Protein AF-A0A7H8JUY0-F1 (afdb_monomer_lite)

Sequence (231 aa):
MNRRQIAALLNYAATLDSRVRRSLVDEHQAARTIDEWAAALSHVPATLADGSWDATTAVRRYYEQHRGDRTARYFAIEPHHLLAVWAEHRHALMNRHTDPVPAADPDDVAAYRAELADTRAAVATGQTSPALYRAALNNARAQRVAELVAGVAEARVYVPADAAQQLAAAGLGAQRERFPELAVACPVPTCRAAARHRCKTPSGRELREHTHDARQQFYARITDDNGGAAA

Structure (mmCIF, N/CA/C/O backbone):
data_AF-A0A7H8JUY0-F1
#
_entry.id   AF-A0A7H8JUY0-F1
#
loop_
_atom_site.group_PDB
_atom_site.id
_atom_site.type_symbol
_atom_site.label_atom_id
_atom_site.label_alt_id
_atom_site.label_comp_id
_atom_site.label_asym_id
_atom_site.label_entity_id
_atom_site.label_seq_id
_atom_site.pdbx_PDB_ins_code
_atom_site.Cartn_x
_atom_site.Cartn_y
_atom_site.Cartn_z
_atom_site.occupancy
_atom_site.B_iso_or_equiv
_atom_site.auth_seq_id
_atom_site.auth_comp_id
_atom_site.auth_asym_id
_atom_site.auth_atom_id
_atom_site.pdbx_PDB_model_num
ATOM 1 N N . MET A 1 1 ? 4.819 -4.110 -13.587 1.00 94.19 1 MET A N 1
ATOM 2 C CA . MET A 1 1 ? 4.577 -3.681 -14.987 1.00 94.19 1 MET A CA 1
ATOM 3 C C . MET A 1 1 ? 4.686 -4.886 -15.903 1.00 94.19 1 MET A C 1
ATOM 5 O O . MET A 1 1 ? 5.531 -5.735 -15.664 1.00 94.19 1 MET A O 1
ATOM 9 N N . ASN A 1 2 ? 3.851 -4.982 -16.939 1.00 95.50 2 ASN A N 1
ATOM 10 C CA . ASN A 1 2 ? 3.937 -6.064 -17.927 1.00 95.50 2 ASN A CA 1
ATOM 11 C C . ASN A 1 2 ? 4.888 -5.717 -19.092 1.00 95.50 2 ASN A C 1
ATOM 13 O O . ASN A 1 2 ? 5.260 -4.558 -19.277 1.00 95.50 2 ASN A O 1
ATOM 17 N N . ARG A 1 3 ? 5.243 -6.714 -19.918 1.00 97.62 3 ARG A N 1
ATOM 18 C CA . ARG A 1 3 ? 6.150 -6.544 -21.073 1.00 97.62 3 ARG A CA 1
ATOM 19 C C . ARG A 1 3 ? 5.757 -5.392 -22.001 1.00 97.62 3 ARG A C 1
ATOM 21 O O . ARG A 1 3 ? 6.619 -4.636 -22.433 1.00 97.62 3 ARG A O 1
ATOM 28 N N . ARG A 1 4 ? 4.462 -5.232 -22.297 1.00 97.81 4 ARG A N 1
ATOM 29 C CA . ARG A 1 4 ? 3.963 -4.167 -23.184 1.00 97.81 4 ARG A CA 1
ATOM 30 C C . ARG A 1 4 ? 4.182 -2.779 -22.579 1.00 97.81 4 ARG A C 1
ATOM 32 O O . ARG A 1 4 ? 4.602 -1.868 -23.284 1.00 97.81 4 ARG A O 1
ATOM 39 N N . GLN A 1 5 ? 3.916 -2.624 -21.283 1.00 97.94 5 GLN A N 1
ATOM 40 C CA . GLN A 1 5 ? 4.165 -1.377 -20.553 1.00 97.94 5 GLN A CA 1
ATOM 41 C C . GLN A 1 5 ? 5.662 -1.051 -20.509 1.00 97.94 5 GLN A C 1
ATOM 43 O O . GLN A 1 5 ? 6.039 0.096 -20.728 1.00 97.94 5 GLN A O 1
ATOM 48 N N . ILE A 1 6 ? 6.513 -2.057 -20.300 1.00 98.44 6 ILE A N 1
ATOM 49 C CA . ILE A 1 6 ? 7.972 -1.899 -20.317 1.00 98.44 6 ILE A CA 1
ATOM 50 C C . ILE A 1 6 ? 8.482 -1.492 -21.698 1.00 98.44 6 ILE A C 1
ATOM 52 O O . ILE A 1 6 ? 9.266 -0.554 -21.795 1.00 98.44 6 ILE A O 1
ATOM 56 N N . ALA A 1 7 ? 8.006 -2.130 -22.767 1.00 98.00 7 ALA A N 1
ATOM 57 C CA . ALA A 1 7 ? 8.366 -1.751 -24.131 1.00 98.00 7 ALA A CA 1
ATOM 58 C C . ALA A 1 7 ? 7.997 -0.285 -24.425 1.00 98.00 7 ALA A C 1
ATOM 60 O O . ALA A 1 7 ? 8.809 0.461 -24.969 1.00 98.00 7 ALA A O 1
ATOM 61 N N . ALA A 1 8 ? 6.806 0.156 -24.002 1.00 98.31 8 ALA A N 1
ATOM 62 C CA . ALA A 1 8 ? 6.387 1.551 -24.138 1.00 98.31 8 ALA A CA 1
ATOM 63 C C . ALA A 1 8 ? 7.271 2.513 -23.321 1.00 98.31 8 ALA A C 1
ATOM 65 O O . ALA A 1 8 ? 7.660 3.567 -23.826 1.00 98.31 8 ALA A O 1
ATOM 66 N N . LEU A 1 9 ? 7.628 2.141 -22.088 1.00 98.44 9 LEU A N 1
ATOM 67 C CA . LEU A 1 9 ? 8.496 2.931 -21.212 1.00 98.44 9 LEU A CA 1
ATOM 68 C C . LEU A 1 9 ? 9.919 3.066 -21.774 1.00 98.44 9 LEU A C 1
ATOM 70 O O . LEU A 1 9 ? 10.478 4.161 -21.781 1.00 98.44 9 LEU A O 1
ATOM 74 N N . LEU A 1 10 ? 10.486 1.970 -22.285 1.00 98.12 10 LEU A N 1
ATOM 75 C CA . LEU A 1 10 ? 11.800 1.942 -22.930 1.00 98.12 10 LEU A CA 1
ATOM 76 C C . LEU A 1 10 ? 11.810 2.751 -24.229 1.00 98.12 10 LEU A C 1
ATOM 78 O O . LEU A 1 10 ? 12.750 3.506 -24.470 1.00 98.12 10 LEU A O 1
ATOM 82 N N . ASN A 1 11 ? 10.745 2.662 -25.029 1.00 97.69 11 ASN A N 1
ATOM 83 C CA . ASN A 1 11 ? 10.587 3.501 -26.212 1.00 97.69 11 ASN A CA 1
ATOM 84 C C . ASN A 1 11 ? 10.538 4.992 -25.839 1.00 97.69 11 ASN A C 1
ATOM 86 O O . ASN A 1 11 ? 11.215 5.800 -26.469 1.00 97.69 11 ASN A O 1
ATOM 90 N N . TYR A 1 12 ? 9.811 5.358 -24.776 1.00 98.12 12 TYR A N 1
ATOM 91 C CA . TYR A 1 12 ? 9.810 6.727 -24.255 1.00 98.12 12 TYR A CA 1
ATOM 92 C C . TYR A 1 12 ? 11.213 7.164 -23.807 1.00 98.12 12 TYR A C 1
ATOM 94 O O . TYR A 1 12 ? 11.706 8.201 -24.249 1.00 98.12 12 TYR A O 1
ATOM 102 N N . ALA A 1 13 ? 11.910 6.354 -23.008 1.00 97.44 13 ALA A N 1
ATOM 103 C CA . ALA A 1 13 ? 13.276 6.645 -22.574 1.00 97.44 13 ALA A CA 1
ATOM 104 C C . ALA A 1 13 ? 14.254 6.807 -23.757 1.00 97.44 13 ALA A C 1
ATOM 106 O O . ALA A 1 13 ? 15.096 7.702 -23.738 1.00 97.44 13 ALA A O 1
ATOM 107 N N . ALA A 1 14 ? 14.098 6.030 -24.833 1.00 97.00 14 ALA A N 1
ATOM 108 C CA . ALA A 1 14 ? 14.897 6.143 -26.057 1.00 97.00 14 ALA A CA 1
ATOM 109 C C . ALA A 1 14 ? 14.674 7.456 -26.839 1.00 97.00 14 ALA A C 1
ATOM 111 O O . ALA A 1 14 ? 15.513 7.831 -27.674 1.00 97.00 14 ALA A O 1
ATOM 112 N N . THR A 1 15 ? 13.569 8.169 -26.587 1.00 97.06 15 THR A N 1
ATOM 113 C CA . THR A 1 15 ? 13.360 9.534 -27.103 1.00 97.06 15 THR A CA 1
ATOM 114 C C . THR A 1 15 ? 14.178 10.572 -26.333 1.00 97.06 15 THR A C 1
ATOM 116 O O . THR A 1 15 ? 14.614 11.552 -26.931 1.00 97.06 15 THR A O 1
ATOM 119 N N . LEU A 1 16 ? 14.440 10.321 -25.045 1.00 95.06 16 LEU A N 1
ATOM 120 C CA . LEU A 1 16 ? 15.191 11.203 -24.148 1.00 95.06 16 LEU A CA 1
ATOM 121 C C . LEU A 1 16 ? 16.703 10.922 -24.167 1.00 95.06 16 LEU A C 1
ATOM 123 O O . LEU A 1 16 ? 17.500 11.846 -24.030 1.00 95.06 16 LEU A O 1
ATOM 127 N N . ASP A 1 17 ? 17.110 9.663 -24.361 1.00 94.88 17 ASP A N 1
ATOM 128 C CA . ASP A 1 17 ? 18.510 9.239 -24.294 1.00 94.88 17 ASP A CA 1
ATOM 129 C C . ASP A 1 17 ? 18.883 8.262 -25.417 1.00 94.88 17 ASP A C 1
ATOM 131 O O . ASP A 1 17 ? 18.397 7.131 -25.517 1.00 94.88 17 ASP A O 1
ATOM 135 N N . SER A 1 18 ? 19.829 8.688 -26.254 1.00 94.75 18 SER A N 1
ATOM 136 C CA . SER A 1 18 ? 20.339 7.881 -27.366 1.00 94.75 18 SER A CA 1
ATOM 137 C C . SER A 1 18 ? 21.018 6.575 -26.930 1.00 94.75 18 SER A C 1
ATOM 139 O O . SER A 1 18 ? 21.096 5.651 -27.738 1.00 94.75 18 SER A O 1
ATOM 141 N N . ARG A 1 19 ? 21.504 6.461 -25.684 1.00 95.38 19 ARG A N 1
ATOM 142 C CA . ARG A 1 19 ? 22.096 5.219 -25.151 1.00 95.38 19 ARG A CA 1
ATOM 143 C C . ARG A 1 19 ? 21.056 4.108 -25.040 1.00 95.38 19 ARG A C 1
ATOM 145 O O . ARG A 1 19 ? 21.334 3.002 -25.490 1.00 95.38 19 ARG A O 1
ATOM 152 N N . VAL A 1 20 ? 19.859 4.428 -24.541 1.00 96.19 20 VAL A N 1
ATOM 153 C CA . VAL A 1 20 ? 18.726 3.485 -24.478 1.00 96.19 20 VAL A CA 1
ATOM 154 C C . VAL A 1 20 ? 18.299 3.086 -25.888 1.00 96.19 20 VAL A C 1
ATOM 156 O O . VAL A 1 20 ? 18.062 1.918 -26.171 1.00 96.19 20 VAL A O 1
ATOM 159 N N . ARG A 1 21 ? 18.269 4.042 -26.823 1.00 95.56 21 ARG A N 1
ATOM 160 C CA . ARG A 1 21 ? 17.972 3.735 -28.228 1.00 95.56 21 ARG A CA 1
ATOM 161 C C . ARG A 1 21 ? 18.975 2.747 -28.822 1.00 95.56 21 ARG A C 1
ATOM 163 O O . ARG A 1 21 ? 18.568 1.793 -29.472 1.00 95.56 21 ARG A O 1
ATOM 170 N N . ARG A 1 22 ? 20.276 2.959 -28.588 1.00 94.94 22 ARG A N 1
ATOM 171 C CA . ARG A 1 22 ? 21.344 2.081 -29.095 1.00 94.94 22 ARG A CA 1
ATOM 172 C C . ARG A 1 22 ? 21.270 0.667 -28.522 1.00 94.94 22 ARG A C 1
ATOM 174 O O . ARG A 1 22 ? 21.553 -0.273 -29.255 1.00 94.94 22 ARG A O 1
ATOM 181 N N . SER A 1 23 ? 20.866 0.501 -27.262 1.00 91.62 23 SER A N 1
ATOM 182 C CA . SER A 1 23 ? 20.736 -0.828 -26.647 1.00 91.62 23 SER A CA 1
ATOM 183 C C . SER A 1 23 ? 19.545 -1.643 -27.168 1.00 91.62 23 SER A C 1
ATOM 185 O O . SER A 1 23 ? 19.462 -2.828 -26.872 1.00 91.62 23 SER A O 1
ATOM 187 N N . LEU A 1 24 ? 18.632 -1.027 -27.929 1.00 93.94 24 LEU A N 1
ATOM 188 C CA . LEU A 1 24 ? 17.398 -1.647 -28.432 1.00 93.94 24 LEU A CA 1
ATOM 189 C C . LEU A 1 24 ? 17.378 -1.813 -29.963 1.00 93.94 24 LEU A C 1
ATOM 191 O O . LEU A 1 24 ? 16.326 -2.093 -30.527 1.00 93.94 24 LEU A O 1
ATOM 195 N N . VAL A 1 25 ? 18.509 -1.603 -30.649 1.00 93.50 25 VAL A N 1
ATOM 196 C CA . VAL A 1 25 ? 18.590 -1.694 -32.123 1.00 93.50 25 VAL A CA 1
ATOM 197 C C . VAL A 1 25 ? 18.446 -3.134 -32.620 1.00 93.50 25 VAL A C 1
ATOM 199 O O . VAL A 1 25 ? 17.853 -3.359 -33.670 1.00 93.50 25 VAL A O 1
ATOM 202 N N . ASP A 1 26 ? 18.990 -4.098 -31.878 1.00 95.69 26 ASP A N 1
ATOM 203 C CA . ASP A 1 26 ? 18.869 -5.523 -32.185 1.00 95.69 26 ASP A CA 1
ATOM 204 C C . ASP A 1 26 ? 17.590 -6.101 -31.563 1.00 95.69 26 ASP A C 1
ATOM 206 O O . ASP A 1 26 ? 17.336 -5.918 -30.371 1.00 95.69 26 ASP A O 1
ATOM 210 N N . GLU A 1 27 ? 16.789 -6.808 -32.361 1.00 94.81 27 GLU A N 1
ATOM 211 C CA . GLU A 1 27 ? 15.471 -7.305 -31.947 1.00 94.81 27 GLU A CA 1
ATOM 212 C C . GLU A 1 27 ? 15.567 -8.338 -30.814 1.00 94.81 27 GLU A C 1
ATOM 214 O O . GLU A 1 27 ? 14.801 -8.279 -29.848 1.00 94.81 27 GLU A O 1
ATOM 219 N N . HIS A 1 28 ? 16.546 -9.247 -30.876 1.00 95.81 28 HIS A N 1
ATOM 220 C CA . HIS A 1 28 ? 16.756 -10.246 -29.828 1.00 95.81 28 HIS A CA 1
ATOM 221 C C . HIS A 1 28 ? 17.219 -9.597 -28.522 1.00 95.81 28 HIS A C 1
ATOM 223 O O . HIS A 1 28 ? 16.721 -9.941 -27.446 1.00 95.81 28 HIS A O 1
ATOM 229 N N . GLN A 1 29 ? 18.137 -8.634 -28.599 1.00 94.81 29 GLN A N 1
ATOM 230 C CA . GLN A 1 29 ? 18.582 -7.863 -27.447 1.00 94.81 29 GLN A CA 1
ATOM 231 C C . GLN A 1 29 ? 17.434 -7.052 -26.8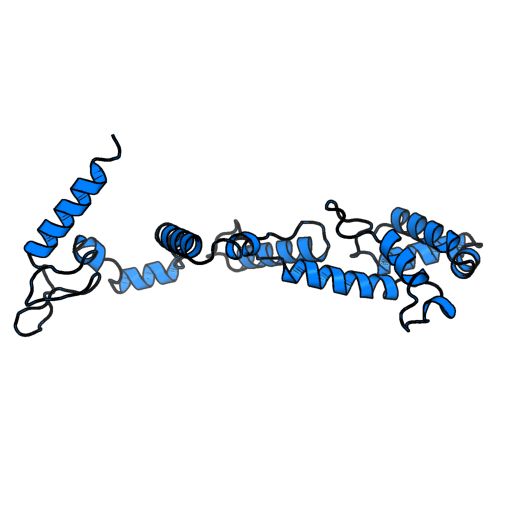41 1.00 94.81 29 GLN A C 1
ATOM 233 O O . GLN A 1 29 ? 17.252 -7.086 -25.626 1.00 94.81 29 GLN A O 1
ATOM 238 N N . ALA A 1 30 ? 16.625 -6.383 -27.666 1.00 96.50 30 ALA A N 1
ATOM 239 C CA . ALA A 1 30 ? 15.472 -5.620 -27.206 1.00 96.50 30 ALA A CA 1
ATOM 240 C C . ALA A 1 30 ? 14.454 -6.514 -26.486 1.00 96.50 30 ALA A C 1
ATOM 242 O O . ALA A 1 30 ? 13.990 -6.165 -25.399 1.00 96.50 30 ALA A O 1
ATOM 243 N N . ALA A 1 31 ? 14.151 -7.692 -27.042 1.00 97.38 31 ALA A N 1
ATOM 244 C CA . ALA A 1 31 ? 13.254 -8.658 -26.416 1.00 97.38 31 ALA A CA 1
ATOM 245 C C . ALA A 1 31 ? 13.767 -9.112 -25.038 1.00 97.38 31 ALA A C 1
ATOM 247 O O . ALA A 1 31 ? 12.993 -9.099 -24.079 1.00 97.38 31 ALA A O 1
ATOM 248 N N . ARG A 1 32 ? 15.066 -9.434 -24.921 1.00 97.12 32 ARG A N 1
ATOM 249 C CA . ARG A 1 32 ? 15.695 -9.798 -23.638 1.00 97.12 32 ARG A CA 1
ATOM 250 C C . ARG A 1 32 ? 15.652 -8.658 -22.628 1.00 97.12 32 ARG A C 1
ATOM 252 O O . ARG A 1 32 ? 15.233 -8.868 -21.497 1.00 97.12 32 ARG A O 1
ATOM 259 N N . THR A 1 33 ? 16.012 -7.444 -23.040 1.00 97.06 33 THR A N 1
ATOM 260 C CA . THR A 1 33 ? 15.967 -6.270 -22.160 1.00 97.06 33 THR A CA 1
ATOM 261 C C . THR A 1 33 ? 14.546 -5.993 -21.667 1.00 97.06 33 THR A C 1
ATOM 263 O O . THR A 1 33 ? 14.360 -5.689 -20.492 1.00 97.06 33 THR A O 1
ATOM 266 N N . ILE A 1 34 ? 13.524 -6.151 -22.517 1.00 98.00 34 ILE A N 1
ATOM 267 C CA . ILE A 1 34 ? 12.118 -6.029 -22.100 1.00 98.00 34 ILE A CA 1
ATOM 268 C C . ILE A 1 34 ? 11.759 -7.082 -21.045 1.00 98.00 34 ILE A C 1
ATOM 270 O O . ILE A 1 34 ? 11.066 -6.752 -20.083 1.00 98.00 34 ILE A O 1
ATOM 274 N N . ASP A 1 35 ? 12.214 -8.324 -21.205 1.00 98.06 35 ASP A N 1
ATOM 275 C CA . ASP A 1 35 ? 11.957 -9.398 -20.241 1.00 98.06 35 ASP A CA 1
ATOM 276 C C . ASP A 1 35 ? 12.637 -9.164 -18.895 1.00 98.06 35 ASP A C 1
ATOM 278 O O . ASP A 1 35 ? 11.990 -9.257 -17.851 1.00 98.06 35 ASP A O 1
ATOM 282 N N . GLU A 1 36 ? 13.911 -8.785 -18.913 1.00 97.69 36 GLU A N 1
ATOM 283 C CA . GLU A 1 36 ? 14.677 -8.457 -17.710 1.00 97.69 36 GLU A CA 1
ATOM 284 C C . GLU A 1 36 ? 14.038 -7.291 -16.946 1.00 97.69 36 GLU A C 1
ATOM 286 O O . GLU A 1 36 ? 13.844 -7.360 -15.731 1.00 97.69 36 GLU A O 1
ATOM 291 N N . TRP A 1 37 ? 13.632 -6.238 -17.660 1.00 98.25 37 TRP A N 1
ATOM 292 C CA . TRP A 1 37 ? 12.942 -5.097 -17.064 1.00 98.25 37 TRP A CA 1
ATOM 293 C C . TRP A 1 37 ? 11.553 -5.465 -16.534 1.00 98.25 37 TRP A C 1
ATOM 295 O O . TRP A 1 37 ? 11.170 -4.997 -15.462 1.00 98.25 37 TRP A O 1
ATOM 305 N N . ALA A 1 38 ? 10.792 -6.300 -17.247 1.00 98.06 38 ALA A N 1
ATOM 306 C CA . ALA A 1 38 ? 9.478 -6.757 -16.796 1.00 98.06 38 ALA A CA 1
ATOM 307 C C . ALA A 1 38 ? 9.575 -7.625 -15.536 1.00 98.06 38 ALA A C 1
ATOM 309 O O . ALA A 1 38 ? 8.750 -7.476 -14.634 1.00 98.06 38 ALA A O 1
ATOM 310 N N . ALA A 1 39 ? 10.600 -8.473 -15.441 1.00 97.62 39 ALA A N 1
ATOM 311 C CA . ALA A 1 39 ? 10.880 -9.245 -14.239 1.00 97.62 39 ALA A CA 1
ATOM 312 C C . ALA A 1 39 ? 11.277 -8.329 -13.068 1.00 97.62 39 ALA A C 1
ATOM 314 O O . ALA A 1 39 ? 10.660 -8.390 -11.999 1.00 97.62 39 ALA A O 1
ATOM 315 N N . ALA A 1 40 ? 12.241 -7.426 -13.286 1.00 97.88 40 ALA A N 1
ATOM 316 C CA . ALA A 1 40 ? 12.747 -6.513 -12.260 1.00 97.88 40 ALA A CA 1
ATOM 317 C C . ALA A 1 40 ? 11.674 -5.544 -11.732 1.00 97.88 40 ALA A C 1
ATOM 319 O O . ALA A 1 40 ? 11.657 -5.216 -10.548 1.00 97.88 40 ALA A O 1
ATOM 320 N N . LEU A 1 41 ? 10.760 -5.094 -12.597 1.00 97.06 41 LEU A N 1
ATOM 321 C CA . LEU A 1 41 ? 9.712 -4.120 -12.277 1.00 97.06 41 LEU A CA 1
ATOM 322 C C . LEU A 1 41 ? 8.322 -4.762 -12.169 1.00 97.06 41 LEU A C 1
ATOM 324 O O . LEU A 1 41 ? 7.302 -4.079 -12.315 1.00 97.06 41 LEU A O 1
ATOM 328 N N . SER A 1 42 ? 8.255 -6.069 -11.913 1.00 94.88 42 SER A N 1
ATOM 329 C CA . SER A 1 42 ? 7.006 -6.836 -11.820 1.00 94.88 42 SER A CA 1
ATOM 330 C C . SER A 1 42 ? 6.015 -6.226 -10.817 1.00 94.88 42 SER A C 1
ATOM 332 O O . SER A 1 42 ? 4.843 -6.053 -11.153 1.00 94.88 42 SER A O 1
ATOM 334 N N . HIS A 1 43 ? 6.504 -5.767 -9.660 1.00 92.19 43 HIS A N 1
ATOM 335 C CA . HIS A 1 43 ? 5.709 -5.145 -8.587 1.00 92.19 43 HIS A CA 1
ATOM 336 C C . HIS A 1 43 ? 5.569 -3.617 -8.672 1.00 92.19 43 HIS A C 1
ATOM 338 O O . HIS A 1 43 ? 4.944 -3.013 -7.802 1.00 92.19 43 HIS A O 1
ATOM 344 N N . VAL A 1 44 ? 6.157 -2.980 -9.686 1.00 95.88 44 VAL A N 1
ATOM 345 C CA . VAL A 1 44 ? 6.013 -1.535 -9.905 1.00 95.88 44 VAL A CA 1
ATOM 346 C C . VAL A 1 44 ? 4.856 -1.310 -10.879 1.00 95.88 44 VAL A C 1
ATOM 348 O O . VAL A 1 44 ? 4.882 -1.882 -11.973 1.00 95.88 44 VAL A O 1
ATOM 351 N N . PRO A 1 45 ? 3.832 -0.517 -10.542 1.00 95.12 45 PRO A N 1
ATOM 352 C CA . PRO A 1 45 ? 2.768 -0.175 -11.479 1.00 95.12 45 PRO A CA 1
ATOM 353 C C . PRO A 1 45 ? 3.273 0.806 -12.548 1.00 95.12 45 PRO A C 1
ATOM 355 O O . PRO A 1 45 ? 4.165 1.615 -12.295 1.00 95.12 45 PRO A O 1
ATOM 358 N N . ALA A 1 46 ? 2.703 0.748 -13.758 1.00 96.00 46 ALA A N 1
ATOM 359 C CA . ALA A 1 46 ? 3.002 1.743 -14.797 1.00 96.00 46 ALA A CA 1
ATOM 360 C C . ALA A 1 46 ? 2.456 3.118 -14.397 1.00 96.00 46 ALA A C 1
ATOM 362 O O . ALA A 1 46 ? 3.162 4.120 -14.463 1.00 96.00 46 ALA A O 1
ATOM 363 N N . THR A 1 47 ? 1.208 3.132 -13.940 1.00 95.62 47 THR A N 1
ATOM 364 C CA . THR A 1 47 ? 0.489 4.285 -13.406 1.00 95.62 47 THR A CA 1
ATOM 365 C C . THR A 1 47 ? -0.422 3.811 -12.279 1.00 95.62 47 THR A C 1
ATOM 367 O O . THR A 1 47 ? -0.820 2.643 -12.250 1.00 95.62 47 THR A O 1
ATOM 370 N N . LEU A 1 48 ? -0.750 4.707 -11.352 1.00 92.88 48 LEU A N 1
ATOM 371 C CA . LEU A 1 48 ? -1.822 4.488 -10.378 1.00 92.88 48 LEU A CA 1
ATOM 372 C C . LEU A 1 48 ? -3.109 5.168 -10.838 1.00 92.88 48 LEU A C 1
ATOM 374 O O . LEU A 1 48 ? -3.065 6.202 -11.503 1.00 92.88 48 LEU A O 1
ATOM 378 N N . ALA A 1 49 ? -4.255 4.592 -10.470 1.00 87.94 49 ALA A N 1
ATOM 379 C CA . ALA A 1 49 ? -5.571 5.096 -10.868 1.00 87.94 49 ALA A CA 1
ATOM 380 C C . ALA A 1 49 ? -5.850 6.522 -10.358 1.00 87.94 49 ALA A C 1
ATOM 382 O O . ALA A 1 49 ? -6.553 7.284 -11.013 1.00 87.94 49 ALA A O 1
ATOM 383 N N . ASP A 1 50 ? -5.267 6.896 -9.217 1.00 85.56 50 ASP A N 1
ATOM 384 C CA . ASP A 1 50 ? -5.387 8.229 -8.618 1.00 85.56 50 ASP A CA 1
ATOM 385 C C . ASP A 1 50 ? -4.395 9.259 -9.193 1.00 85.56 50 ASP A C 1
ATOM 387 O O . ASP A 1 50 ? -4.363 10.407 -8.750 1.00 85.56 50 ASP A O 1
ATOM 391 N N . GLY A 1 51 ? -3.560 8.860 -10.160 1.00 89.81 51 GLY A N 1
ATOM 392 C CA . GLY A 1 51 ? -2.554 9.718 -10.786 1.00 89.81 51 GLY A CA 1
ATOM 393 C C . GLY A 1 51 ? -1.376 10.092 -9.881 1.00 89.81 51 GLY A C 1
ATOM 394 O O . GLY A 1 51 ? -0.523 10.878 -10.289 1.00 89.81 51 GLY A O 1
ATOM 395 N N . SER A 1 52 ? -1.282 9.537 -8.667 1.00 91.00 52 SER A N 1
ATOM 396 C CA . SER A 1 52 ? -0.206 9.862 -7.721 1.00 91.00 52 SER A CA 1
ATOM 397 C C . SER A 1 52 ? 1.164 9.311 -8.145 1.00 91.00 52 SER A C 1
ATOM 399 O O . SER A 1 52 ? 2.201 9.785 -7.668 1.00 91.00 52 SER A O 1
ATOM 401 N N . TRP A 1 53 ? 1.173 8.351 -9.073 1.00 95.31 53 TRP A N 1
ATOM 402 C CA . TRP A 1 53 ? 2.360 7.723 -9.643 1.00 95.31 53 TRP A CA 1
ATOM 403 C C . TRP A 1 53 ? 2.220 7.497 -11.149 1.00 95.31 53 TRP A C 1
ATOM 405 O O . TRP A 1 53 ? 1.179 7.050 -11.637 1.00 95.31 53 TRP A O 1
ATOM 415 N N . ASP A 1 54 ? 3.321 7.736 -11.858 1.00 97.06 54 ASP A N 1
ATOM 416 C CA . ASP A 1 54 ? 3.491 7.473 -13.282 1.00 97.06 54 ASP A CA 1
ATOM 417 C C . ASP A 1 54 ? 4.979 7.219 -13.577 1.00 97.06 54 ASP A C 1
ATOM 419 O O . ASP A 1 54 ? 5.837 8.082 -13.357 1.00 97.06 54 ASP A O 1
ATOM 423 N N . ALA A 1 55 ? 5.282 6.024 -14.087 1.00 97.56 55 ALA A N 1
ATOM 424 C CA . ALA A 1 55 ? 6.636 5.600 -14.414 1.00 97.56 55 ALA A CA 1
ATOM 425 C C . ALA A 1 55 ? 7.274 6.473 -15.508 1.00 97.56 55 ALA A C 1
ATOM 427 O O . ALA A 1 55 ? 8.476 6.722 -15.455 1.00 97.56 55 ALA A O 1
ATOM 428 N N . THR A 1 56 ? 6.502 6.995 -16.468 1.00 97.62 56 THR A N 1
ATOM 429 C CA . THR A 1 56 ? 7.041 7.880 -17.518 1.00 97.62 56 THR A CA 1
ATOM 430 C C . THR A 1 56 ? 7.472 9.225 -16.939 1.00 97.62 56 THR A C 1
ATOM 432 O O . THR A 1 56 ? 8.549 9.728 -17.260 1.00 97.62 56 THR A O 1
ATOM 435 N N . THR A 1 57 ? 6.700 9.766 -15.995 1.00 96.56 57 THR A N 1
ATOM 436 C CA . THR A 1 57 ? 7.086 10.952 -15.225 1.00 96.56 57 THR A CA 1
ATOM 437 C C . THR A 1 57 ? 8.334 10.693 -14.374 1.00 96.56 57 THR A C 1
ATOM 439 O O . THR A 1 57 ? 9.187 11.577 -14.277 1.00 96.56 57 THR A O 1
ATOM 442 N N . ALA A 1 58 ? 8.499 9.495 -13.803 1.00 95.94 58 ALA A N 1
ATOM 443 C CA . ALA A 1 58 ? 9.722 9.120 -13.088 1.00 95.94 58 ALA A CA 1
ATOM 444 C C . ALA A 1 58 ? 10.949 9.044 -14.022 1.00 95.94 58 ALA A C 1
ATOM 446 O O . ALA A 1 58 ? 11.993 9.607 -13.694 1.00 95.94 58 ALA A O 1
ATOM 447 N N . VAL A 1 59 ? 10.809 8.442 -15.213 1.00 96.56 59 VAL A N 1
ATOM 448 C CA . VAL A 1 59 ? 11.855 8.434 -16.259 1.00 96.56 59 VAL A CA 1
ATOM 449 C C . VAL A 1 59 ? 12.239 9.857 -16.656 1.00 96.56 59 VAL A C 1
ATOM 451 O O . VAL A 1 59 ? 13.420 10.193 -16.710 1.00 96.56 59 VAL A O 1
ATOM 454 N N . ARG A 1 60 ? 11.250 10.717 -16.917 1.00 95.25 60 ARG A N 1
ATOM 455 C CA . ARG A 1 60 ? 11.494 12.113 -17.288 1.00 95.25 60 ARG A CA 1
ATOM 456 C C . ARG A 1 60 ? 12.280 12.840 -16.195 1.00 95.25 60 ARG A C 1
ATOM 458 O O . ARG A 1 60 ? 13.299 13.455 -16.485 1.00 95.25 60 ARG A O 1
ATOM 465 N N . ARG A 1 61 ? 11.860 12.695 -14.933 1.00 92.44 61 ARG A N 1
ATOM 466 C CA . ARG A 1 61 ? 12.542 13.296 -13.777 1.00 92.44 61 ARG A CA 1
ATOM 467 C C . ARG A 1 61 ? 13.982 12.817 -13.621 1.00 92.44 61 ARG A C 1
ATOM 469 O O . ARG A 1 61 ? 14.826 13.643 -13.298 1.00 92.44 61 ARG A O 1
ATOM 476 N N . TYR A 1 62 ? 14.269 11.538 -13.871 1.00 93.19 62 TYR A N 1
ATOM 477 C CA . TYR A 1 62 ? 15.641 11.016 -13.850 1.00 93.19 62 TYR A CA 1
ATOM 478 C C . TYR A 1 62 ? 16.560 11.805 -14.798 1.00 93.19 62 TYR A C 1
ATOM 480 O O . TYR A 1 62 ? 17.660 12.188 -14.415 1.00 93.19 62 TYR A O 1
ATOM 488 N N . TYR A 1 63 ? 16.085 12.120 -16.006 1.00 92.00 63 TYR A N 1
ATOM 489 C CA . TYR A 1 63 ? 16.853 12.895 -16.986 1.00 92.00 63 TYR A CA 1
ATOM 490 C C . TYR A 1 63 ? 16.818 14.416 -16.748 1.00 92.00 63 TYR A C 1
ATOM 492 O O . TYR A 1 63 ? 17.770 15.114 -17.093 1.00 92.00 63 TYR A O 1
ATOM 500 N N . GLU A 1 64 ? 15.748 14.945 -16.148 1.00 88.38 64 GLU A N 1
ATOM 501 C CA . GLU A 1 64 ? 15.603 16.369 -15.808 1.00 88.38 64 GLU A CA 1
ATOM 502 C C . GLU A 1 64 ? 16.328 16.776 -14.517 1.00 88.38 64 GLU A C 1
ATOM 504 O O . GLU A 1 64 ? 16.527 17.968 -14.278 1.00 88.38 64 GLU A O 1
ATOM 509 N N . GLN A 1 65 ? 16.710 15.843 -13.643 1.00 74.19 65 GLN A N 1
ATOM 510 C CA . GLN A 1 65 ? 17.331 16.178 -12.361 1.00 74.19 65 GLN A CA 1
ATOM 511 C C . GLN A 1 65 ? 18.663 16.928 -12.555 1.00 74.19 65 GLN A C 1
ATOM 513 O O . GLN A 1 65 ? 19.642 16.396 -13.062 1.00 74.19 65 GLN A O 1
ATOM 518 N N . HIS A 1 66 ? 18.684 18.198 -12.129 1.00 54.81 66 HIS A N 1
ATOM 519 C CA . HIS A 1 66 ? 19.848 19.102 -12.174 1.00 54.81 66 HIS A CA 1
ATOM 520 C C . HIS A 1 66 ? 20.344 19.511 -10.767 1.00 54.81 66 HIS A C 1
ATOM 522 O O . HIS A 1 66 ? 21.211 20.375 -10.629 1.00 54.81 66 HIS A O 1
ATOM 528 N N . ARG A 1 67 ? 19.810 18.911 -9.691 1.00 52.19 67 ARG A N 1
ATOM 529 C CA . ARG A 1 67 ? 20.128 19.272 -8.294 1.00 52.19 67 ARG A CA 1
ATOM 530 C C . ARG A 1 67 ? 21.270 18.432 -7.713 1.00 52.19 67 ARG A C 1
ATOM 532 O O . ARG A 1 67 ? 21.079 17.693 -6.757 1.00 52.19 67 ARG A O 1
ATOM 539 N N . GLY A 1 68 ? 22.460 18.547 -8.296 1.00 59.94 68 GLY A N 1
ATOM 540 C CA . GLY A 1 68 ? 23.686 17.919 -7.777 1.00 59.94 68 GLY A CA 1
ATOM 541 C C . GLY A 1 68 ? 23.861 16.439 -8.133 1.00 59.94 68 GLY A C 1
ATOM 542 O O . GLY A 1 68 ? 25.000 16.011 -8.309 1.00 59.94 68 GLY A O 1
ATOM 543 N N . ASP A 1 69 ? 22.771 15.697 -8.343 1.00 72.12 69 ASP A N 1
ATOM 544 C CA . ASP A 1 69 ? 22.818 14.379 -8.974 1.00 72.12 69 ASP A CA 1
ATOM 545 C C . ASP A 1 69 ? 23.106 14.531 -10.477 1.00 72.12 69 ASP A C 1
ATOM 547 O O . ASP A 1 69 ? 22.398 15.230 -11.201 1.00 72.12 69 ASP A O 1
ATOM 551 N N . ARG A 1 70 ? 24.204 13.923 -10.933 1.00 78.81 70 ARG A N 1
ATOM 552 C CA . ARG A 1 70 ? 24.650 13.919 -12.335 1.00 78.81 70 ARG A CA 1
ATOM 553 C C . ARG A 1 70 ? 24.626 12.513 -12.928 1.00 78.81 70 ARG A C 1
ATOM 555 O O . ARG A 1 70 ? 25.247 12.293 -13.965 1.00 78.81 70 ARG A O 1
ATOM 562 N N . THR A 1 71 ? 23.946 11.562 -12.293 1.00 84.50 71 THR A N 1
ATOM 563 C CA . THR A 1 71 ? 23.925 10.154 -12.709 1.00 84.50 71 THR A CA 1
ATOM 564 C C . THR A 1 71 ? 23.470 10.018 -14.158 1.00 84.50 71 THR A C 1
ATOM 566 O O . THR A 1 71 ? 24.195 9.439 -14.966 1.00 84.50 71 THR A O 1
ATOM 569 N N . ALA A 1 72 ? 22.373 10.682 -14.537 1.00 87.75 72 ALA A N 1
ATOM 570 C CA . ALA A 1 72 ? 21.852 10.664 -15.904 1.00 87.75 72 ALA A CA 1
ATOM 571 C C . ALA A 1 72 ? 22.832 11.219 -16.960 1.00 87.75 72 ALA A C 1
ATOM 573 O O . ALA A 1 72 ? 22.728 10.892 -18.142 1.00 87.75 72 ALA A O 1
ATOM 574 N N . ARG A 1 73 ? 23.834 12.022 -16.565 1.00 86.88 73 ARG A N 1
ATOM 575 C CA . ARG A 1 73 ? 24.888 12.487 -17.483 1.00 86.88 73 ARG A CA 1
ATOM 576 C C . ARG A 1 73 ? 25.783 11.336 -17.934 1.00 86.88 73 ARG A C 1
ATOM 578 O O . ARG A 1 73 ? 26.193 11.301 -19.090 1.00 86.88 73 ARG A O 1
ATOM 585 N N . TYR A 1 74 ? 26.082 10.397 -17.043 1.00 88.38 74 TYR A N 1
ATOM 586 C CA . TYR A 1 74 ? 27.051 9.325 -17.290 1.00 88.38 74 TYR A CA 1
ATOM 587 C C . TYR A 1 74 ? 26.384 7.985 -17.593 1.00 88.38 74 TYR A C 1
ATOM 589 O O . TYR A 1 74 ? 26.887 7.234 -18.428 1.00 88.38 74 TYR A O 1
ATOM 597 N N . PHE A 1 75 ? 25.199 7.745 -17.036 1.00 90.69 75 PHE A N 1
ATOM 598 C CA . PHE A 1 75 ? 24.476 6.484 -17.154 1.00 90.69 75 PHE A CA 1
ATOM 599 C C . PHE A 1 75 ? 23.110 6.672 -17.814 1.00 90.69 75 PHE A C 1
ATOM 601 O O . PHE A 1 75 ? 22.493 7.734 -17.717 1.00 90.69 75 PHE A O 1
ATOM 608 N N . ALA A 1 76 ? 22.676 5.643 -18.541 1.00 94.31 76 ALA A N 1
ATOM 609 C CA . ALA A 1 76 ? 21.297 5.538 -18.995 1.00 94.31 76 ALA A CA 1
ATOM 610 C C . ALA A 1 76 ? 20.417 5.073 -17.829 1.00 94.31 76 ALA A C 1
ATOM 612 O O . ALA A 1 76 ? 20.913 4.482 -16.868 1.00 94.31 76 ALA A O 1
ATOM 613 N N . ILE A 1 77 ? 19.111 5.319 -17.917 1.00 95.44 77 ILE A N 1
ATOM 614 C CA . ILE A 1 77 ? 18.191 4.802 -16.912 1.00 95.44 77 ILE A CA 1
ATOM 615 C C . ILE A 1 77 ? 18.185 3.264 -16.914 1.00 95.44 77 ILE A C 1
ATOM 617 O O . ILE A 1 77 ? 18.287 2.616 -17.953 1.00 95.44 77 ILE A O 1
ATOM 621 N N . GLU A 1 78 ? 18.021 2.692 -15.728 1.00 96.19 78 GLU A N 1
ATOM 622 C CA . GLU A 1 78 ? 18.029 1.252 -15.452 1.00 96.19 78 GLU A CA 1
ATOM 623 C C . GLU A 1 78 ? 16.903 0.906 -14.467 1.00 96.19 78 GLU A C 1
ATOM 625 O O . GLU A 1 78 ? 16.432 1.807 -13.760 1.00 96.19 78 GLU A O 1
ATOM 630 N N . PRO A 1 79 ? 16.490 -0.373 -14.342 1.00 97.62 79 PRO A N 1
ATOM 631 C CA . PRO A 1 79 ? 15.390 -0.766 -13.461 1.00 97.62 79 PRO A CA 1
ATOM 632 C C . PRO A 1 79 ? 15.566 -0.312 -12.008 1.00 97.62 79 PRO A C 1
ATOM 634 O O . PRO A 1 79 ? 14.606 0.131 -11.379 1.00 97.62 79 PRO A O 1
ATOM 637 N N . HIS A 1 80 ? 16.791 -0.365 -11.477 1.00 96.19 80 HIS A N 1
ATOM 638 C CA . HIS A 1 80 ? 17.070 -0.007 -10.086 1.00 96.19 80 HIS A CA 1
ATOM 639 C C . HIS A 1 80 ? 16.763 1.469 -9.772 1.00 96.19 80 HIS A C 1
ATOM 641 O O . HIS A 1 80 ? 16.320 1.780 -8.667 1.00 96.19 80 HIS A O 1
ATOM 647 N N . HIS A 1 81 ? 16.906 2.366 -10.754 1.00 95.44 81 HIS A N 1
ATOM 648 C CA . HIS A 1 81 ? 16.537 3.774 -10.609 1.00 95.44 81 HIS A CA 1
ATOM 649 C C . HIS A 1 81 ? 15.023 3.933 -10.394 1.00 95.44 81 HIS A C 1
ATOM 651 O O . HIS A 1 81 ? 14.591 4.683 -9.520 1.00 95.44 81 HIS A O 1
ATOM 657 N N . LEU A 1 82 ? 14.200 3.188 -11.142 1.00 96.44 82 LEU A N 1
ATOM 658 C CA . LEU A 1 82 ? 12.744 3.204 -10.965 1.00 96.44 82 LEU A CA 1
ATOM 659 C C . LEU A 1 82 ? 12.318 2.519 -9.665 1.00 96.44 82 LEU A C 1
ATOM 661 O O . LEU A 1 82 ? 11.400 3.001 -9.004 1.00 96.44 82 LEU A O 1
ATOM 665 N N . LEU A 1 83 ? 12.997 1.436 -9.272 1.00 96.62 83 LEU A N 1
ATOM 666 C CA . LEU A 1 83 ? 12.754 0.765 -7.992 1.00 96.62 83 LEU A CA 1
ATOM 667 C C . LEU A 1 83 ? 13.004 1.697 -6.802 1.00 96.62 83 LEU A C 1
ATOM 669 O O . LEU A 1 83 ? 12.208 1.690 -5.867 1.00 96.62 83 LEU A O 1
ATOM 673 N N . ALA A 1 84 ? 14.057 2.518 -6.845 1.00 94.69 84 ALA A N 1
ATOM 674 C CA . ALA A 1 84 ? 14.358 3.481 -5.788 1.00 94.69 84 ALA A CA 1
ATOM 675 C C . ALA A 1 84 ? 13.238 4.523 -5.631 1.00 94.69 84 ALA A C 1
ATOM 677 O O . ALA A 1 84 ? 12.683 4.685 -4.544 1.00 94.69 84 ALA A O 1
ATOM 678 N N . VAL A 1 85 ? 12.827 5.159 -6.733 1.00 94.69 85 VAL A N 1
ATOM 679 C CA . VAL A 1 85 ? 11.763 6.179 -6.708 1.00 94.69 85 VAL A CA 1
ATOM 680 C C . VAL A 1 85 ? 10.405 5.560 -6.346 1.00 94.69 85 VAL A C 1
ATOM 682 O O . VAL A 1 85 ? 9.614 6.161 -5.616 1.00 94.69 85 VAL A O 1
ATOM 685 N N . TRP A 1 86 ? 10.131 4.329 -6.795 1.00 96.38 86 TRP A N 1
ATOM 686 C CA . TRP A 1 86 ? 8.938 3.594 -6.375 1.00 96.38 86 TRP A CA 1
ATOM 687 C C . TRP A 1 86 ? 8.968 3.262 -4.884 1.00 96.38 86 TRP A C 1
ATOM 689 O O . TRP A 1 86 ? 7.945 3.387 -4.218 1.00 96.38 86 TRP A O 1
ATOM 699 N N . ALA A 1 87 ? 10.117 2.873 -4.329 1.00 95.88 87 ALA A N 1
ATOM 700 C CA . ALA A 1 87 ? 10.238 2.569 -2.907 1.00 95.88 87 ALA A CA 1
ATOM 701 C C . ALA A 1 87 ? 9.917 3.792 -2.034 1.00 95.88 87 ALA A C 1
ATOM 703 O O . ALA A 1 87 ? 9.194 3.651 -1.044 1.00 95.88 87 ALA A O 1
ATOM 704 N N . GLU A 1 88 ? 10.379 4.982 -2.426 1.00 94.75 88 GLU A N 1
ATOM 705 C CA . GLU A 1 88 ? 10.026 6.248 -1.772 1.00 94.75 88 GLU A CA 1
ATOM 706 C C . GLU A 1 88 ? 8.523 6.539 -1.864 1.00 94.75 88 GLU A C 1
ATOM 708 O O . GLU A 1 88 ? 7.877 6.844 -0.856 1.00 94.75 88 GLU A O 1
ATOM 713 N N . HIS A 1 89 ? 7.939 6.393 -3.058 1.00 94.88 89 HIS A N 1
ATOM 714 C CA . HIS A 1 89 ? 6.507 6.601 -3.265 1.00 94.88 89 HIS A CA 1
ATOM 715 C C . HIS A 1 89 ? 5.659 5.611 -2.449 1.00 94.88 89 HIS A C 1
ATOM 717 O O . HIS A 1 89 ? 4.731 6.012 -1.745 1.00 94.88 89 HIS A O 1
ATOM 723 N N . ARG A 1 90 ? 6.017 4.324 -2.475 1.00 95.06 90 ARG A N 1
ATOM 724 C CA . ARG A 1 90 ? 5.401 3.257 -1.679 1.00 95.06 90 ARG A CA 1
ATOM 725 C C . ARG A 1 90 ? 5.478 3.559 -0.189 1.00 95.06 90 ARG A C 1
ATOM 727 O O . ARG A 1 90 ? 4.488 3.394 0.515 1.00 95.06 90 ARG A O 1
ATOM 734 N N . HIS A 1 91 ? 6.624 4.025 0.303 1.00 94.25 91 HIS A N 1
ATOM 735 C CA . HIS A 1 91 ? 6.760 4.431 1.700 1.00 94.25 91 HIS A CA 1
ATOM 736 C C . HIS A 1 91 ? 5.797 5.580 2.042 1.00 94.25 91 HIS A C 1
ATOM 738 O O . HIS A 1 91 ? 5.123 5.541 3.070 1.00 94.25 91 HIS A O 1
ATOM 744 N N . ALA A 1 92 ? 5.642 6.563 1.149 1.00 91.56 92 ALA A N 1
ATOM 745 C CA . ALA A 1 92 ? 4.666 7.636 1.324 1.00 91.56 92 ALA A CA 1
ATOM 746 C C . ALA A 1 92 ? 3.206 7.136 1.300 1.00 91.56 92 ALA A C 1
ATOM 748 O O . ALA A 1 92 ? 2.393 7.632 2.081 1.00 91.56 92 ALA A O 1
ATOM 749 N N . LEU A 1 93 ? 2.866 6.158 0.451 1.00 90.75 93 LEU A N 1
ATOM 750 C CA . LEU A 1 93 ? 1.550 5.501 0.454 1.00 90.75 93 LEU A CA 1
ATOM 751 C C . LEU A 1 93 ? 1.288 4.799 1.790 1.00 90.75 93 LEU A C 1
ATOM 753 O O . LEU A 1 93 ? 0.273 5.067 2.434 1.00 90.75 93 LEU A O 1
ATOM 757 N N . MET A 1 94 ? 2.230 3.967 2.236 1.00 93.00 94 MET A N 1
ATOM 758 C CA . MET A 1 94 ? 2.108 3.203 3.479 1.00 93.00 94 MET A CA 1
ATOM 759 C C . MET A 1 94 ? 2.034 4.099 4.717 1.00 93.00 94 MET A C 1
ATOM 761 O O . MET A 1 94 ? 1.261 3.814 5.623 1.00 93.00 94 MET A O 1
ATOM 765 N N . ASN A 1 95 ? 2.751 5.226 4.740 1.00 90.56 95 ASN A N 1
ATOM 766 C CA . ASN A 1 95 ? 2.671 6.184 5.847 1.00 90.56 95 ASN A CA 1
ATOM 767 C C . ASN A 1 95 ? 1.296 6.855 5.974 1.00 90.56 95 ASN A C 1
ATOM 769 O O . ASN A 1 95 ? 0.888 7.237 7.074 1.00 90.56 95 ASN A O 1
ATOM 773 N N . ARG A 1 96 ? 0.581 7.021 4.855 1.00 86.75 96 ARG A N 1
ATOM 774 C CA . ARG A 1 96 ? -0.788 7.558 4.843 1.00 86.75 96 ARG A CA 1
ATOM 775 C C . ARG A 1 96 ? -1.832 6.495 5.178 1.00 86.75 96 ARG A C 1
ATOM 777 O O . ARG A 1 96 ? -2.889 6.843 5.700 1.00 86.75 96 ARG A O 1
ATOM 784 N N . HIS A 1 97 ? -1.541 5.232 4.881 1.00 90.25 97 HIS A N 1
ATOM 785 C CA . HIS A 1 97 ? -2.457 4.124 5.093 1.00 90.25 97 HIS A CA 1
ATOM 786 C C . HIS A 1 97 ? -2.715 3.869 6.583 1.00 90.25 97 HIS A C 1
ATOM 788 O O . HIS A 1 97 ? -1.815 3.905 7.421 1.00 90.25 97 HIS A O 1
ATOM 794 N N . THR A 1 98 ? -3.974 3.617 6.915 1.00 88.94 98 THR A N 1
ATOM 795 C CA . THR A 1 98 ? -4.401 3.025 8.182 1.00 88.94 98 THR A CA 1
ATOM 796 C C . THR A 1 98 ? -5.123 1.732 7.853 1.00 88.94 98 THR A C 1
ATOM 798 O O . THR A 1 98 ? -6.001 1.756 6.992 1.00 88.94 98 THR A O 1
ATOM 801 N N . ASP A 1 99 ? -4.763 0.636 8.517 1.00 88.06 99 ASP A N 1
ATOM 802 C CA . ASP A 1 99 ? -5.431 -0.638 8.270 1.00 88.06 99 ASP A CA 1
ATOM 803 C C . ASP A 1 99 ? -6.923 -0.518 8.624 1.00 88.06 99 ASP A C 1
ATOM 805 O O . ASP A 1 99 ? -7.251 -0.030 9.714 1.00 88.06 99 ASP A O 1
ATOM 809 N N . PRO A 1 100 ? -7.833 -0.913 7.719 1.00 84.00 100 PRO A N 1
ATOM 810 C CA . PRO A 1 100 ? -9.242 -1.030 8.055 1.00 84.00 100 PRO A CA 1
ATOM 811 C C . PRO A 1 100 ? -9.453 -2.182 9.045 1.00 84.00 100 PRO A C 1
ATOM 813 O O . PRO A 1 100 ? -8.595 -3.052 9.196 1.00 84.00 100 PRO A O 1
ATOM 816 N N . VAL A 1 101 ? -10.612 -2.194 9.704 1.00 85.19 101 VAL A N 1
ATOM 817 C CA . VAL A 1 101 ? -11.058 -3.379 10.447 1.00 85.19 101 VAL A CA 1
ATOM 818 C C . VAL A 1 101 ? -11.351 -4.483 9.420 1.00 85.19 101 VAL A C 1
ATOM 820 O O . VAL A 1 101 ? -12.178 -4.239 8.538 1.00 85.19 101 VAL A O 1
ATOM 823 N N . PRO A 1 102 ? -10.678 -5.645 9.492 1.00 90.56 102 PRO A N 1
ATOM 824 C CA . PRO A 1 102 ? -10.966 -6.799 8.645 1.00 90.56 102 PRO A CA 1
ATOM 825 C C . PRO A 1 102 ? -12.418 -7.267 8.761 1.00 90.56 102 PRO A C 1
ATOM 827 O O . PRO A 1 102 ? -13.041 -7.128 9.815 1.00 90.56 102 PRO A O 1
ATOM 830 N N . ALA A 1 103 ? -12.940 -7.850 7.685 1.00 90.19 103 ALA A N 1
ATOM 831 C CA . ALA A 1 103 ? -14.224 -8.543 7.691 1.00 90.19 103 ALA A CA 1
ATOM 832 C C . ALA A 1 103 ? -14.128 -9.940 8.328 1.00 90.19 103 ALA A C 1
ATOM 834 O O . ALA A 1 103 ? -15.141 -10.469 8.788 1.00 90.19 103 ALA A O 1
ATOM 835 N N . ALA A 1 104 ? -12.930 -10.536 8.340 1.00 92.81 104 ALA A N 1
ATOM 836 C CA . ALA A 1 104 ? -12.652 -11.790 9.025 1.00 92.81 104 ALA A CA 1
ATOM 837 C C . ALA A 1 104 ? -12.992 -11.725 10.522 1.00 92.81 104 ALA A C 1
ATOM 839 O O . ALA A 1 104 ? -12.831 -10.690 11.175 1.00 92.81 104 ALA A O 1
ATOM 840 N N . ASP A 1 105 ? -13.420 -12.867 11.063 1.00 89.19 105 ASP A N 1
ATOM 841 C CA . ASP A 1 105 ? -13.682 -13.025 12.490 1.00 89.19 105 ASP A CA 1
ATOM 842 C C . ASP A 1 105 ? -12.407 -12.700 13.295 1.00 89.19 105 ASP A C 1
ATOM 844 O O . ASP A 1 105 ? -11.369 -13.326 13.061 1.00 89.19 105 ASP A O 1
ATOM 848 N N . PRO A 1 106 ? -12.439 -11.733 14.228 1.00 88.19 106 PRO A N 1
ATOM 849 C CA . PRO A 1 106 ? -11.296 -11.430 15.084 1.00 88.19 106 PRO A CA 1
ATOM 850 C C . PRO A 1 106 ? -10.851 -12.593 15.992 1.00 88.19 106 PRO A C 1
ATOM 852 O O . PRO A 1 106 ? -9.700 -12.573 16.436 1.00 88.19 106 PRO A O 1
ATOM 855 N N . ASP A 1 107 ? -11.695 -13.603 16.246 1.00 88.69 107 ASP A N 1
ATOM 856 C CA . ASP A 1 107 ? -11.293 -14.838 16.940 1.00 88.69 107 ASP A CA 1
ATOM 857 C C . ASP A 1 107 ? -10.572 -15.834 16.000 1.00 88.69 107 ASP A C 1
ATOM 859 O O . ASP A 1 107 ? -9.802 -16.680 16.467 1.00 88.69 107 ASP A O 1
ATOM 863 N N . ASP A 1 108 ? -10.711 -15.697 14.674 1.00 93.00 108 ASP A N 1
ATOM 864 C CA . ASP A 1 108 ? -9.872 -16.393 13.689 1.00 93.00 108 ASP A CA 1
ATOM 865 C C . ASP A 1 108 ? -8.624 -15.560 13.365 1.00 93.00 108 ASP A C 1
ATOM 867 O O . ASP A 1 108 ? -8.517 -14.844 12.364 1.00 93.00 108 ASP A O 1
ATOM 871 N N . VAL A 1 109 ? -7.619 -15.692 14.229 1.00 91.62 109 VAL A N 1
ATOM 872 C CA . VAL A 1 109 ? -6.350 -14.958 14.120 1.00 91.62 109 VAL A CA 1
ATOM 873 C C . VAL A 1 109 ? -5.654 -15.178 12.771 1.00 91.62 109 VAL A C 1
ATOM 875 O O . VAL A 1 109 ? -4.963 -14.276 12.287 1.00 91.62 109 VAL A O 1
ATOM 878 N N . ALA A 1 110 ? -5.787 -16.360 12.164 1.00 95.75 110 ALA A N 1
ATOM 879 C CA . ALA A 1 110 ? -5.124 -16.663 10.901 1.00 95.75 110 ALA A CA 1
ATOM 880 C C . ALA A 1 110 ? -5.785 -15.900 9.747 1.00 95.75 110 ALA A C 1
ATOM 882 O O . ALA A 1 110 ? -5.086 -15.195 9.012 1.00 95.75 110 ALA A O 1
ATOM 883 N N . ALA A 1 111 ? -7.114 -15.979 9.639 1.00 95.88 111 ALA A N 1
ATOM 884 C CA . ALA A 1 111 ? -7.876 -15.250 8.628 1.00 95.88 111 ALA A CA 1
ATOM 885 C C . ALA A 1 111 ? -7.731 -13.731 8.801 1.00 95.88 111 ALA A C 1
ATOM 887 O O . ALA A 1 111 ? -7.427 -13.020 7.841 1.00 95.88 111 ALA A O 1
ATOM 888 N N . TYR A 1 112 ? -7.828 -13.243 10.039 1.00 93.56 112 TYR A N 1
ATOM 889 C CA . TYR A 1 112 ? -7.713 -11.821 10.355 1.00 93.56 112 TYR A CA 1
ATOM 890 C C . TYR A 1 112 ? -6.350 -11.238 9.952 1.00 93.56 112 TYR A C 1
ATOM 892 O O . TYR A 1 112 ? -6.254 -10.155 9.370 1.00 93.56 112 TYR A O 1
ATOM 900 N N . ARG A 1 113 ? -5.256 -11.963 10.223 1.00 95.81 113 ARG A N 1
ATOM 901 C CA . ARG A 1 113 ? -3.904 -11.518 9.845 1.00 95.81 113 ARG A CA 1
ATOM 902 C C . ARG A 1 113 ? -3.652 -11.609 8.345 1.00 95.81 113 ARG A C 1
ATOM 904 O O . ARG A 1 113 ? -2.914 -10.766 7.833 1.00 95.81 113 ARG A O 1
ATOM 911 N N . ALA A 1 114 ? -4.224 -12.606 7.670 1.00 96.81 114 ALA A N 1
ATOM 912 C CA . ALA A 1 114 ? -4.129 -12.734 6.221 1.00 96.81 114 ALA A CA 1
ATOM 913 C C . ALA A 1 114 ? -4.779 -11.528 5.529 1.00 96.81 114 ALA A C 1
ATOM 915 O O . ALA A 1 114 ? -4.119 -10.859 4.741 1.00 96.81 114 ALA A O 1
ATOM 916 N N . GLU A 1 115 ? -5.997 -11.154 5.928 1.00 96.12 115 GLU A N 1
ATOM 917 C CA . GLU A 1 115 ? -6.709 -10.013 5.339 1.00 96.12 115 GLU A CA 1
ATOM 918 C C . GLU A 1 115 ? -5.959 -8.680 5.538 1.00 96.12 115 GLU A C 1
ATOM 920 O O . GLU A 1 115 ? -5.847 -7.867 4.613 1.00 96.12 115 GLU A O 1
ATOM 925 N N . LEU A 1 116 ? -5.363 -8.469 6.719 1.00 94.88 116 LEU A N 1
ATOM 926 C CA . LEU A 1 116 ? -4.500 -7.308 6.971 1.00 94.88 116 LEU A CA 1
ATOM 927 C C . LEU A 1 116 ? -3.255 -7.301 6.075 1.00 94.88 116 LEU A C 1
ATOM 929 O O . LEU A 1 116 ? -2.869 -6.254 5.548 1.00 94.88 116 LEU A O 1
ATOM 933 N N . ALA A 1 117 ? -2.594 -8.450 5.921 1.00 95.88 117 ALA A N 1
ATOM 934 C CA . ALA A 1 117 ? -1.407 -8.567 5.081 1.00 95.88 117 ALA A CA 1
ATOM 935 C C . ALA A 1 117 ? -1.740 -8.306 3.606 1.00 95.88 117 ALA A C 1
ATOM 937 O O . ALA A 1 117 ? -1.022 -7.546 2.952 1.00 95.88 117 ALA A O 1
ATOM 938 N N . ASP A 1 118 ? -2.851 -8.858 3.124 1.00 95.06 118 ASP A N 1
ATOM 939 C CA . ASP A 1 118 ? -3.327 -8.695 1.753 1.00 95.06 118 ASP A CA 1
ATOM 940 C C . ASP A 1 118 ? -3.689 -7.238 1.463 1.00 95.06 118 ASP A C 1
ATOM 942 O O . ASP A 1 118 ? -3.244 -6.674 0.461 1.00 95.06 118 ASP A O 1
ATOM 946 N N . THR A 1 119 ? -4.395 -6.577 2.386 1.00 93.81 119 THR A N 1
ATOM 947 C CA . THR A 1 119 ? -4.730 -5.150 2.263 1.00 93.81 119 THR A CA 1
ATOM 948 C C . THR A 1 119 ? -3.468 -4.293 2.169 1.00 93.81 119 THR A C 1
ATOM 950 O O . THR A 1 119 ? -3.330 -3.454 1.274 1.00 93.81 119 THR A O 1
ATOM 953 N N . ARG A 1 120 ? -2.490 -4.532 3.050 1.00 95.06 120 ARG A N 1
ATOM 954 C CA . ARG A 1 120 ? -1.211 -3.809 3.022 1.00 95.06 120 ARG A CA 1
ATOM 955 C C . ARG A 1 120 ? -0.431 -4.078 1.741 1.00 95.06 120 ARG A C 1
ATOM 957 O O . ARG A 1 120 ? 0.159 -3.148 1.196 1.00 95.06 120 ARG A O 1
ATOM 964 N N . ALA A 1 121 ? -0.419 -5.316 1.251 1.00 94.12 121 ALA A N 1
ATOM 965 C CA . ALA A 1 121 ? 0.247 -5.677 0.004 1.00 94.12 121 ALA A CA 1
ATOM 966 C C . ALA A 1 121 ? -0.412 -4.994 -1.205 1.00 94.12 121 ALA A C 1
ATOM 968 O O . ALA A 1 121 ? 0.294 -4.446 -2.058 1.00 94.12 121 ALA A O 1
ATOM 969 N N . ALA A 1 122 ? -1.745 -4.947 -1.245 1.00 92.44 122 ALA A N 1
ATOM 970 C CA . ALA A 1 122 ? -2.501 -4.257 -2.284 1.00 92.44 122 ALA A CA 1
ATOM 971 C C . ALA A 1 122 ? -2.197 -2.750 -2.298 1.00 92.44 122 ALA A C 1
ATOM 973 O O . ALA A 1 122 ? -1.964 -2.175 -3.361 1.00 92.44 122 ALA A O 1
ATOM 974 N N . VAL A 1 123 ? -2.097 -2.107 -1.130 1.00 93.12 123 VAL A N 1
ATOM 975 C CA . VAL A 1 123 ? -1.690 -0.694 -1.035 1.00 93.12 123 VAL A CA 1
ATOM 976 C C . VAL A 1 123 ? -0.224 -0.501 -1.430 1.00 93.12 123 VAL A C 1
ATOM 978 O O . VAL A 1 123 ? 0.101 0.392 -2.211 1.00 93.12 123 VAL A O 1
ATOM 981 N N . ALA A 1 124 ? 0.676 -1.358 -0.944 1.00 92.31 124 ALA A N 1
ATOM 982 C CA . ALA A 1 124 ? 2.110 -1.269 -1.211 1.00 92.31 124 ALA A CA 1
ATOM 983 C C . ALA A 1 124 ? 2.472 -1.479 -2.692 1.00 92.31 124 ALA A C 1
ATOM 985 O O . ALA A 1 124 ? 3.498 -0.979 -3.154 1.00 92.31 124 ALA A O 1
ATOM 986 N N . THR A 1 125 ? 1.649 -2.226 -3.427 1.00 90.19 125 THR A N 1
ATOM 987 C CA . THR A 1 125 ? 1.776 -2.442 -4.877 1.00 90.19 125 THR A CA 1
ATOM 988 C C . THR A 1 125 ? 0.891 -1.498 -5.693 1.00 90.19 125 THR A C 1
ATOM 990 O O . THR A 1 125 ? 0.950 -1.508 -6.922 1.00 90.19 125 THR A O 1
ATOM 993 N N . GLY A 1 126 ? 0.097 -0.656 -5.022 1.00 85.88 126 GLY A N 1
ATOM 994 C CA . GLY A 1 126 ? -0.780 0.322 -5.652 1.00 85.88 126 GLY A CA 1
ATOM 995 C C . GLY A 1 126 ? -2.003 -0.268 -6.360 1.00 85.88 126 GLY A C 1
ATOM 996 O O . GLY A 1 126 ? -2.626 0.398 -7.181 1.00 85.88 126 GLY A O 1
ATOM 997 N N . GLN A 1 127 ? -2.365 -1.512 -6.046 1.00 88.44 127 GLN A N 1
ATOM 998 C CA . GLN A 1 127 ? -3.629 -2.123 -6.465 1.00 88.44 127 GLN A CA 1
ATOM 999 C C . GLN A 1 127 ? -4.834 -1.490 -5.759 1.00 88.44 127 GLN A C 1
ATOM 1001 O O . GLN A 1 127 ? -5.956 -1.564 -6.251 1.00 88.44 127 GLN A O 1
ATOM 1006 N N . THR A 1 128 ? -4.623 -0.877 -4.594 1.00 88.44 128 THR A N 1
ATOM 1007 C CA . THR A 1 128 ? -5.668 -0.215 -3.808 1.00 88.44 128 THR A CA 1
ATOM 1008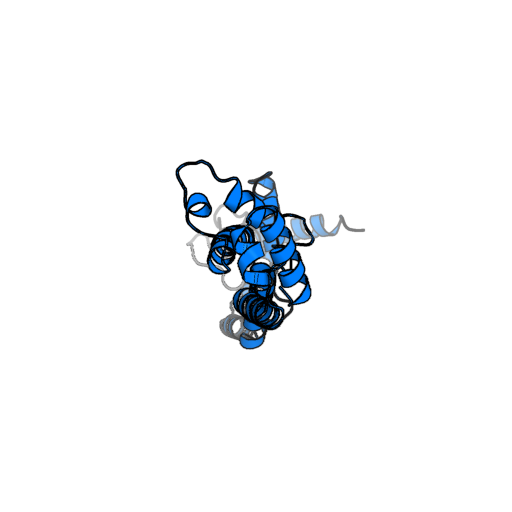 C C . THR A 1 128 ? -5.144 1.098 -3.240 1.00 88.44 128 THR A C 1
ATOM 1010 O O . THR A 1 128 ? -3.982 1.198 -2.844 1.00 88.44 128 THR A O 1
ATOM 1013 N N . SER A 1 129 ? -5.992 2.126 -3.206 1.00 86.69 129 SER A N 1
ATOM 1014 C CA . SER A 1 129 ? -5.641 3.405 -2.588 1.00 86.69 129 SER A CA 1
ATOM 1015 C C . SER A 1 129 ? -5.513 3.263 -1.065 1.00 86.69 129 SER A C 1
ATOM 1017 O O . SER A 1 129 ? -6.265 2.503 -0.454 1.00 86.69 129 SER A O 1
ATOM 1019 N N . PRO A 1 130 ? -4.609 4.014 -0.410 1.00 88.31 130 PRO A N 1
ATOM 1020 C CA . PRO A 1 130 ? -4.497 3.993 1.043 1.00 88.31 130 PRO A CA 1
ATOM 1021 C C . PRO A 1 130 ? -5.828 4.346 1.718 1.00 88.31 130 PRO A C 1
ATOM 1023 O O . PRO A 1 130 ? -6.389 5.408 1.459 1.00 88.31 130 PRO A O 1
ATOM 1026 N N . ALA A 1 131 ? -6.302 3.508 2.640 1.00 85.38 131 ALA A N 1
ATOM 1027 C CA . ALA A 1 131 ? -7.388 3.890 3.541 1.00 85.38 131 ALA A CA 1
ATOM 1028 C C . ALA A 1 131 ? -6.931 5.024 4.482 1.00 85.38 131 ALA A C 1
ATOM 1030 O O . ALA A 1 131 ? -5.916 4.902 5.173 1.00 85.38 131 ALA A O 1
ATOM 1031 N N . LEU A 1 132 ? -7.672 6.138 4.492 1.00 74.44 132 LEU A N 1
ATOM 1032 C CA . LEU A 1 132 ? -7.317 7.375 5.194 1.00 74.44 132 LEU A CA 1
ATOM 1033 C C . LEU A 1 132 ? -8.233 7.618 6.404 1.00 74.44 132 LEU A C 1
ATOM 1035 O O . LEU A 1 132 ? -9.068 8.517 6.382 1.00 74.44 132 LEU A O 1
ATOM 1039 N N . TYR A 1 133 ? -8.053 6.883 7.502 1.00 63.78 133 TYR A N 1
ATOM 1040 C CA . TYR A 1 133 ? -8.754 7.212 8.757 1.00 63.78 133 TYR A CA 1
ATOM 1041 C C . TYR A 1 133 ? -8.174 8.464 9.441 1.00 63.78 133 TYR A C 1
ATOM 1043 O O . TYR A 1 133 ? -8.891 9.226 10.089 1.00 63.78 133 TYR A O 1
ATOM 1051 N N . ARG A 1 134 ? -6.875 8.742 9.251 1.00 50.28 134 ARG A N 1
ATOM 1052 C CA . ARG A 1 134 ? -6.186 9.877 9.899 1.00 50.28 134 ARG A CA 1
ATOM 1053 C C . ARG A 1 134 ? -6.551 11.254 9.341 1.00 50.28 134 ARG A C 1
ATOM 1055 O O . ARG A 1 134 ? -6.485 12.227 10.087 1.00 50.28 134 ARG A O 1
ATOM 1062 N N . ALA A 1 135 ? -6.972 11.368 8.079 1.00 44.88 135 ALA A N 1
ATOM 1063 C CA . ALA A 1 135 ? -7.370 12.663 7.510 1.00 44.88 135 ALA A CA 1
ATOM 1064 C C . ALA A 1 135 ? -8.619 13.240 8.208 1.00 44.88 135 ALA A C 1
ATOM 1066 O O . ALA A 1 135 ? -8.733 14.454 8.374 1.00 44.88 135 ALA A O 1
ATOM 1067 N N . ALA A 1 136 ? -9.501 12.370 8.712 1.00 46.94 136 ALA A N 1
ATOM 1068 C CA . ALA A 1 136 ? -10.670 12.761 9.495 1.00 46.94 136 ALA A CA 1
ATOM 1069 C C . ALA A 1 136 ? -10.328 13.268 10.913 1.00 46.94 136 ALA A C 1
ATOM 1071 O O . ALA A 1 136 ? -11.151 13.958 11.517 1.00 46.94 136 ALA A O 1
ATOM 1072 N N . LEU A 1 137 ? -9.124 12.976 11.429 1.00 49.69 137 LEU A N 1
ATOM 1073 C CA . LEU A 1 137 ? -8.673 13.348 12.779 1.00 49.69 137 LEU A CA 1
ATOM 1074 C C . LEU A 1 137 ? -7.963 14.713 12.844 1.00 49.69 137 LEU A C 1
ATOM 1076 O O . LEU A 1 137 ? -7.859 15.294 13.925 1.00 49.69 137 LEU A O 1
ATOM 1080 N N . ASN A 1 138 ? -7.486 15.248 11.714 1.00 49.41 138 ASN A N 1
ATOM 1081 C CA . ASN A 1 138 ? -6.644 16.452 11.705 1.00 49.41 138 ASN A CA 1
ATOM 1082 C C . ASN A 1 138 ? -7.420 17.782 11.741 1.00 49.41 138 ASN A C 1
ATOM 1084 O O . ASN A 1 138 ? -6.874 18.765 12.233 1.00 49.41 138 ASN A O 1
ATOM 1088 N N . ASN A 1 139 ? -8.683 17.832 11.296 1.00 47.84 139 ASN A N 1
ATOM 1089 C CA . ASN A 1 139 ? -9.399 19.109 11.111 1.00 47.84 139 ASN A CA 1
ATOM 1090 C C . ASN A 1 139 ? -10.448 19.449 12.193 1.00 47.84 139 ASN A C 1
ATOM 1092 O O . ASN A 1 139 ? -11.037 20.522 12.139 1.00 47.84 139 ASN A O 1
ATOM 1096 N N . ALA A 1 140 ? -10.682 18.588 13.191 1.00 47.72 140 ALA A N 1
ATOM 1097 C CA . ALA A 1 140 ? -11.613 18.863 14.300 1.00 47.72 140 ALA A CA 1
ATOM 1098 C C . ALA A 1 140 ? -11.285 17.995 15.532 1.00 47.72 140 ALA A C 1
ATOM 1100 O O . ALA A 1 140 ? -12.036 17.103 15.924 1.00 47.72 140 ALA A O 1
ATOM 1101 N N . ARG A 1 141 ? -10.100 18.209 16.112 1.00 51.41 141 ARG A N 1
ATOM 1102 C CA . ARG A 1 141 ? -9.431 17.239 16.997 1.00 51.41 141 ARG A CA 1
ATOM 1103 C C . ARG A 1 141 ? -10.089 17.007 18.367 1.00 51.41 141 ARG A C 1
ATOM 1105 O O . ARG A 1 141 ? -9.783 16.006 18.995 1.00 51.41 141 ARG A O 1
ATOM 1112 N N . ALA A 1 142 ? -10.968 17.887 18.848 1.00 52.78 142 ALA A N 1
ATOM 1113 C CA . ALA A 1 142 ? -11.577 17.738 20.179 1.00 52.78 142 ALA A CA 1
ATOM 1114 C C . ALA A 1 142 ? -12.997 17.158 20.114 1.00 52.78 142 ALA A C 1
ATOM 1116 O O . ALA A 1 142 ? -13.286 16.142 20.738 1.00 52.78 142 ALA A O 1
ATOM 1117 N N . GLN A 1 143 ? -13.865 17.765 19.306 1.00 49.50 143 GLN A N 1
ATOM 1118 C CA . GLN A 1 143 ? -15.279 17.395 19.236 1.00 49.50 143 GLN A CA 1
ATOM 1119 C C . GLN A 1 143 ? -15.486 16.057 18.525 1.00 49.50 143 GLN A C 1
ATOM 1121 O O . GLN A 1 143 ? -16.262 15.229 18.983 1.00 49.50 143 GLN A O 1
ATOM 1126 N N . ARG A 1 144 ? -14.685 15.776 17.491 1.00 51.84 144 ARG A N 1
ATOM 1127 C CA . ARG A 1 144 ? -14.779 14.511 16.762 1.00 51.84 144 ARG A CA 1
ATOM 1128 C C . ARG A 1 144 ? -14.041 13.358 17.434 1.00 51.84 144 ARG A C 1
ATOM 1130 O O . ARG A 1 144 ? -14.424 12.220 17.230 1.00 51.84 144 ARG A O 1
ATOM 1137 N N . VAL A 1 145 ? -13.025 13.626 18.262 1.00 55.09 145 VAL A N 1
ATOM 1138 C CA . VAL A 1 145 ? -12.467 12.602 19.168 1.00 55.09 145 VAL A CA 1
ATOM 1139 C C . VAL A 1 145 ? -13.478 12.279 20.260 1.00 55.09 145 VAL A C 1
ATOM 1141 O O . VAL A 1 145 ? -13.619 11.114 20.591 1.00 55.09 145 VAL A O 1
ATOM 1144 N N . ALA A 1 146 ? -14.229 13.259 20.769 1.00 49.50 146 ALA A N 1
ATOM 1145 C CA . ALA A 1 146 ? -15.335 12.995 21.684 1.00 49.50 146 ALA A CA 1
ATOM 1146 C C . ALA A 1 146 ? -16.469 12.198 21.010 1.00 49.50 146 ALA A C 1
ATOM 1148 O O . ALA A 1 146 ? -16.962 11.260 21.619 1.00 49.50 146 ALA A O 1
ATOM 1149 N N . GLU A 1 147 ? -16.818 12.488 19.752 1.00 50.19 147 GLU A N 1
ATOM 1150 C CA . GLU A 1 147 ? -17.782 11.699 18.962 1.00 50.19 147 GLU A CA 1
ATOM 1151 C C . GLU A 1 147 ? -17.246 10.318 18.567 1.00 50.19 147 GLU A C 1
ATOM 1153 O O . GLU A 1 147 ? -18.007 9.365 18.566 1.00 50.19 147 GLU A O 1
ATOM 1158 N N . LEU A 1 148 ? -15.947 10.162 18.287 1.00 50.44 148 LEU A N 1
ATOM 1159 C CA . LEU A 1 148 ? -15.319 8.851 18.081 1.00 50.44 148 LEU A CA 1
ATOM 1160 C C . LEU A 1 148 ? -15.224 8.073 19.387 1.00 50.44 148 LEU A C 1
ATOM 1162 O O . LEU A 1 148 ? -15.391 6.871 19.364 1.00 50.44 148 LEU A O 1
ATOM 1166 N N . VAL A 1 149 ? -14.968 8.721 20.522 1.00 52.09 149 VAL A N 1
ATOM 1167 C CA . VAL A 1 149 ? -14.968 8.082 21.845 1.00 52.09 149 VAL A CA 1
ATOM 1168 C C . VAL A 1 149 ? -16.396 7.734 22.271 1.00 52.09 149 VAL A C 1
ATOM 1170 O O . VAL A 1 149 ? -16.598 6.693 22.882 1.00 52.09 149 VAL A O 1
ATOM 1173 N N . ALA A 1 150 ? -17.391 8.546 21.906 1.00 46.78 150 ALA A N 1
ATOM 1174 C CA . ALA A 1 150 ? -18.810 8.240 22.077 1.00 46.78 150 ALA A CA 1
ATOM 1175 C C . ALA A 1 150 ? -19.261 7.122 21.121 1.00 46.78 150 ALA A C 1
ATOM 1177 O O . ALA A 1 150 ? -19.933 6.189 21.538 1.00 46.78 150 ALA A O 1
ATOM 1178 N N . GLY A 1 151 ? -18.781 7.128 19.880 1.00 46.41 151 GLY A N 1
ATOM 1179 C CA . GLY A 1 151 ? -18.941 6.046 18.913 1.00 46.41 151 GLY A CA 1
ATOM 1180 C C . GLY A 1 151 ? -18.134 4.798 19.273 1.00 46.41 151 GLY A C 1
ATOM 1181 O O . GLY A 1 151 ? -18.498 3.718 18.852 1.00 46.41 151 GLY A O 1
ATOM 1182 N N . VAL A 1 152 ? -17.084 4.906 20.092 1.00 45.97 152 VAL A N 1
ATOM 1183 C CA . VAL A 1 152 ? -16.372 3.795 20.758 1.00 45.97 152 VAL A CA 1
ATOM 1184 C C . VAL A 1 152 ? -17.089 3.375 22.044 1.00 45.97 152 VAL A C 1
ATOM 1186 O O . VAL A 1 152 ? -16.898 2.264 22.525 1.00 45.97 152 VAL A O 1
ATOM 1189 N N . ALA A 1 153 ? -17.950 4.224 22.605 1.00 40.34 153 ALA A N 1
ATOM 1190 C CA . ALA A 1 153 ? -18.900 3.808 23.627 1.00 40.34 153 ALA A CA 1
ATOM 1191 C C . ALA A 1 153 ? -20.068 3.009 23.009 1.00 40.34 153 ALA A C 1
ATOM 1193 O O . ALA A 1 153 ? -20.604 2.135 23.688 1.00 40.34 153 ALA A O 1
ATOM 1194 N N . GLU A 1 154 ? -20.408 3.253 21.735 1.00 39.66 154 GLU A N 1
ATOM 1195 C CA . GLU A 1 154 ? -21.347 2.444 20.936 1.00 39.66 154 GLU A CA 1
ATOM 1196 C C . GLU A 1 154 ? -20.690 1.242 20.234 1.00 39.66 154 GLU A C 1
ATOM 1198 O O . GLU A 1 154 ? -21.284 0.164 20.164 1.00 39.66 154 GLU A O 1
ATOM 1203 N N . ALA A 1 155 ? -19.451 1.377 19.753 1.00 47.50 155 ALA A N 1
ATOM 1204 C CA . ALA A 1 155 ? -18.668 0.269 19.234 1.00 47.50 155 ALA A CA 1
ATOM 1205 C C . ALA A 1 155 ? -18.298 -0.596 20.428 1.00 47.50 155 ALA A C 1
ATOM 1207 O O . ALA A 1 155 ? -17.427 -0.249 21.223 1.00 47.50 155 ALA A O 1
ATOM 1208 N N . ARG A 1 156 ? -18.994 -1.725 20.576 1.00 52.12 156 ARG A N 1
ATOM 1209 C CA . ARG A 1 156 ? -18.621 -2.758 21.538 1.00 52.12 156 ARG A CA 1
ATOM 1210 C C . ARG A 1 156 ? -17.118 -2.982 21.421 1.00 52.12 156 ARG A C 1
ATOM 1212 O O . ARG A 1 156 ? -16.648 -3.477 20.400 1.00 52.12 156 ARG A O 1
ATOM 1219 N N . VAL A 1 157 ? -16.377 -2.581 22.455 1.00 63.97 157 VAL A N 1
ATOM 1220 C CA . VAL A 1 157 ? -14.972 -2.953 22.610 1.00 63.97 157 VAL A CA 1
ATOM 1221 C C . VAL A 1 157 ? -14.927 -4.458 22.416 1.00 63.97 157 VAL A C 1
ATOM 1223 O O . VAL A 1 157 ? -15.612 -5.182 23.141 1.00 63.97 157 VAL A O 1
ATOM 1226 N N . TYR A 1 158 ? -14.205 -4.906 21.392 1.00 72.12 158 TYR A N 1
ATOM 1227 C CA . TYR A 1 158 ? -14.092 -6.325 21.122 1.00 72.12 158 TYR A CA 1
ATOM 1228 C C . TYR A 1 158 ? -13.475 -7.010 22.340 1.00 72.12 158 TYR A C 1
ATOM 1230 O O . TYR A 1 158 ? -12.398 -6.627 22.804 1.00 72.12 158 TYR A O 1
ATOM 1238 N N . VAL A 1 159 ? -14.185 -8.002 22.862 1.00 78.19 159 VAL A N 1
ATOM 1239 C CA . VAL A 1 159 ? -13.690 -8.906 23.891 1.00 78.19 159 VAL A CA 1
ATOM 1240 C C . VAL A 1 159 ? -13.664 -10.283 23.236 1.00 78.19 159 VAL A C 1
ATOM 1242 O O . VAL A 1 159 ? -14.742 -10.748 22.863 1.00 78.19 159 VAL A O 1
ATOM 1245 N N . PRO A 1 160 ? -12.481 -10.910 23.081 1.00 83.69 160 PRO A N 1
ATOM 1246 C CA . PRO A 1 160 ? -12.365 -12.272 22.565 1.00 83.69 160 PRO A CA 1
ATOM 1247 C C . PRO A 1 160 ? -13.334 -13.227 23.261 1.00 83.69 160 PRO A C 1
ATOM 1249 O O . PRO A 1 160 ? -13.593 -13.064 24.461 1.00 83.69 160 PRO A O 1
ATOM 1252 N N . ALA A 1 161 ? -13.881 -14.208 22.542 1.00 83.38 161 ALA A N 1
ATOM 1253 C CA . ALA A 1 161 ? -14.916 -15.076 23.104 1.00 83.38 161 ALA A CA 1
ATOM 1254 C C . ALA A 1 161 ? -14.450 -15.812 24.373 1.00 83.38 161 ALA A C 1
ATOM 1256 O O . ALA A 1 161 ? -15.206 -15.925 25.342 1.00 83.38 161 ALA A O 1
ATOM 1257 N N . ASP A 1 162 ? -13.194 -16.256 24.411 1.00 85.12 162 ASP A N 1
ATOM 1258 C CA . ASP A 1 162 ? -12.596 -16.917 25.572 1.00 85.12 162 ASP A CA 1
ATOM 1259 C C . ASP A 1 162 ? -12.461 -15.961 26.768 1.00 85.12 162 ASP A C 1
ATOM 1261 O O . ASP A 1 162 ? -12.802 -16.316 27.899 1.00 85.12 162 ASP A O 1
ATOM 1265 N N . ALA A 1 163 ? -12.041 -14.720 26.525 1.00 84.06 163 ALA A N 1
ATOM 1266 C CA . ALA A 1 163 ? -11.962 -13.682 27.542 1.00 84.06 163 ALA A CA 1
ATOM 1267 C C . ALA A 1 163 ? -13.356 -13.310 28.063 1.00 84.06 163 ALA A C 1
ATOM 1269 O O . ALA A 1 163 ? -13.543 -13.165 29.270 1.00 84.06 163 ALA A O 1
ATOM 1270 N N . ALA A 1 164 ? -14.357 -13.208 27.186 1.00 81.94 164 ALA A N 1
ATOM 1271 C CA . ALA A 1 164 ? -15.739 -12.947 27.575 1.00 81.94 164 ALA A CA 1
ATOM 1272 C C . ALA A 1 164 ? -16.287 -14.074 28.469 1.00 81.94 164 ALA A C 1
ATOM 1274 O O . ALA A 1 164 ? -16.904 -13.796 29.499 1.00 81.94 164 ALA A O 1
ATOM 1275 N N . GLN A 1 165 ? -15.992 -15.334 28.134 1.00 83.06 165 GLN A N 1
ATOM 1276 C CA . GLN A 1 165 ? -16.345 -16.495 28.955 1.00 83.06 165 GLN A CA 1
ATOM 1277 C C . GLN A 1 165 ? -15.644 -16.475 30.319 1.00 83.06 165 GLN A C 1
ATOM 1279 O O . GLN A 1 165 ? -16.289 -16.706 31.342 1.00 83.06 165 GLN A O 1
ATOM 1284 N N . GLN A 1 166 ? -14.348 -16.156 30.365 1.00 85.00 166 GLN A N 1
ATOM 1285 C CA . GLN A 1 166 ? -13.591 -16.055 31.617 1.00 85.00 166 GLN A CA 1
ATOM 1286 C C . GLN A 1 166 ? -14.101 -14.917 32.508 1.00 85.00 166 GLN A C 1
ATOM 1288 O O . GLN A 1 166 ? -14.257 -15.098 33.716 1.00 85.00 166 GLN A O 1
ATOM 1293 N N . LEU A 1 167 ? -14.407 -13.756 31.924 1.00 82.25 167 LEU A N 1
ATOM 1294 C CA . LEU A 1 167 ? -14.985 -12.619 32.639 1.00 82.25 167 LEU A CA 1
ATOM 1295 C C . LEU A 1 167 ? -16.369 -12.970 33.199 1.00 82.25 167 LEU A C 1
ATOM 1297 O O . LEU A 1 167 ? -16.636 -12.696 34.370 1.00 82.25 167 LEU A O 1
ATOM 1301 N N . ALA A 1 168 ? -17.212 -13.643 32.411 1.00 79.19 168 ALA A N 1
ATOM 1302 C CA . ALA A 1 168 ? -18.509 -14.135 32.867 1.00 79.19 168 ALA A CA 1
ATOM 1303 C C . ALA A 1 168 ? -18.366 -15.147 34.017 1.00 79.19 168 ALA A C 1
ATOM 1305 O O . ALA A 1 168 ? -19.030 -14.999 35.044 1.00 79.19 168 ALA A O 1
ATOM 1306 N N . ALA A 1 169 ? -17.451 -16.116 33.899 1.00 80.31 169 ALA A N 1
ATOM 1307 C CA . ALA A 1 169 ? -17.157 -17.092 34.950 1.00 80.31 169 ALA A CA 1
ATOM 1308 C C . ALA A 1 169 ? -16.622 -16.433 36.236 1.00 80.31 169 ALA A C 1
ATOM 1310 O O . ALA A 1 169 ? -16.948 -16.863 37.341 1.00 80.31 169 ALA A O 1
ATOM 1311 N N . ALA A 1 170 ? -15.857 -15.345 36.106 1.00 77.44 170 ALA A N 1
ATOM 1312 C CA . ALA A 1 170 ? -15.392 -14.522 37.221 1.00 77.44 170 ALA A CA 1
ATOM 1313 C C . ALA A 1 170 ? -16.473 -13.570 37.785 1.00 77.44 170 ALA A C 1
ATOM 1315 O O . ALA A 1 170 ? -16.211 -12.826 38.733 1.00 77.44 170 ALA A O 1
ATOM 1316 N N . GLY A 1 171 ? -17.684 -13.550 37.212 1.00 68.69 171 GLY A N 1
ATOM 1317 C CA . GLY A 1 171 ? -18.778 -12.655 37.605 1.00 68.69 171 GLY A CA 1
ATOM 1318 C C . GLY A 1 171 ? -18.558 -11.182 37.227 1.00 68.69 171 GLY A C 1
ATOM 1319 O O . GLY A 1 171 ? -19.265 -10.294 37.719 1.00 68.69 171 GLY A O 1
ATOM 1320 N N . LEU A 1 172 ? -17.580 -10.902 36.363 1.00 64.38 172 LEU A N 1
ATOM 1321 C CA . LEU A 1 172 ? -17.258 -9.576 35.842 1.00 64.38 172 LEU A CA 1
ATOM 1322 C C . LEU A 1 172 ? -18.202 -9.262 34.670 1.00 64.38 172 LEU A C 1
ATOM 1324 O O . LEU A 1 172 ? -17.999 -9.700 33.547 1.00 64.38 172 LEU A O 1
ATOM 1328 N N . GLY A 1 173 ? -19.275 -8.520 34.962 1.00 61.22 173 GLY A N 1
ATOM 1329 C CA . GLY A 1 173 ? -20.363 -8.189 34.023 1.00 61.22 173 GLY A CA 1
ATOM 1330 C C . GLY A 1 173 ? -21.736 -8.300 34.687 1.00 61.22 173 GLY A C 1
ATOM 1331 O O . GLY A 1 173 ? -22.509 -7.341 34.685 1.00 61.22 173 GLY A O 1
ATOM 1332 N N . ALA A 1 174 ? -21.946 -9.391 35.432 1.00 62.59 174 ALA A N 1
ATOM 1333 C CA . ALA A 1 174 ? -23.163 -9.662 36.201 1.00 62.59 174 ALA A CA 1
ATOM 1334 C C . ALA A 1 174 ? -23.484 -8.580 37.251 1.00 62.59 174 ALA A C 1
ATOM 1336 O O . ALA A 1 174 ? -24.633 -8.406 37.635 1.00 62.59 174 ALA A O 1
ATOM 1337 N N . GLN A 1 175 ? -22.493 -7.814 37.725 1.00 60.78 175 GLN A N 1
ATOM 1338 C CA . GLN A 1 175 ? -22.740 -6.699 38.651 1.00 60.78 175 GLN A CA 1
ATOM 1339 C C . GLN A 1 175 ? -23.497 -5.531 38.008 1.00 60.78 175 GLN A C 1
ATOM 1341 O O . GLN A 1 175 ? -24.280 -4.888 38.700 1.00 60.78 175 GLN A O 1
ATOM 1346 N N . ARG A 1 176 ? -23.265 -5.248 36.716 1.00 60.84 176 ARG A N 1
ATOM 1347 C CA . ARG A 1 176 ? -23.998 -4.195 35.990 1.00 60.84 176 ARG A CA 1
ATOM 1348 C C . ARG A 1 176 ? -25.401 -4.665 35.627 1.00 60.84 176 ARG A C 1
ATOM 1350 O O . ARG A 1 176 ? -26.315 -3.862 35.679 1.00 60.84 176 ARG A O 1
ATOM 1357 N N . GLU A 1 177 ? -25.574 -5.948 35.322 1.00 65.94 177 GLU A N 1
ATOM 1358 C CA . GLU A 1 177 ? -26.900 -6.539 35.094 1.00 65.94 177 GLU A CA 1
ATOM 1359 C C . GLU A 1 177 ? -27.719 -6.628 36.387 1.00 65.94 177 GLU A C 1
ATOM 1361 O O . GLU A 1 177 ? -28.906 -6.3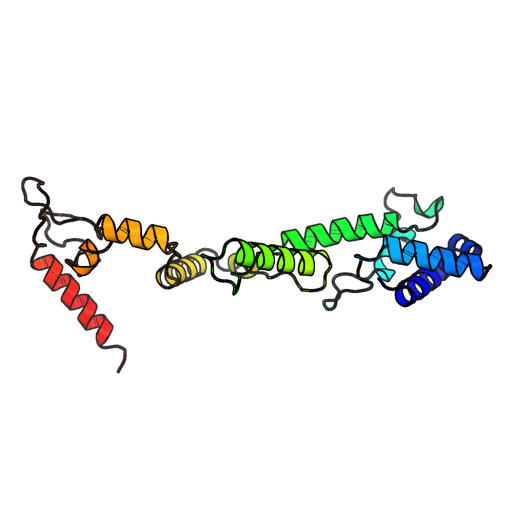28 36.392 1.00 65.94 177 GLU A O 1
ATOM 1366 N N . ARG A 1 178 ? -27.077 -6.984 37.507 1.00 75.50 178 ARG A N 1
ATOM 1367 C CA . ARG A 1 178 ? -27.727 -7.076 38.821 1.00 75.50 178 ARG A CA 1
ATOM 1368 C C . ARG A 1 178 ? -28.062 -5.709 39.426 1.00 75.50 178 ARG A C 1
ATOM 1370 O O . ARG A 1 178 ? -29.026 -5.620 40.176 1.00 75.50 178 ARG A O 1
ATOM 1377 N N . PHE A 1 179 ? -27.257 -4.684 39.138 1.00 85.12 179 PHE A N 1
ATOM 1378 C CA . PHE A 1 179 ? -27.425 -3.313 39.637 1.00 85.12 179 PHE A CA 1
ATOM 1379 C C . PHE A 1 179 ? -27.188 -2.295 38.501 1.00 85.12 179 PHE A C 1
ATOM 1381 O O . PHE A 1 179 ? -26.130 -1.645 38.459 1.00 85.12 179 PHE A O 1
ATOM 1388 N N . PRO A 1 180 ? -28.122 -2.164 37.541 1.00 83.75 180 PRO A N 1
ATOM 1389 C CA . PRO A 1 180 ? -27.981 -1.262 36.391 1.00 83.75 180 PRO A CA 1
ATOM 1390 C C . PRO A 1 180 ? -27.761 0.207 36.793 1.00 83.75 180 PRO A C 1
ATOM 1392 O O . PRO A 1 180 ? -26.994 0.933 36.154 1.00 83.75 180 PRO A O 1
ATOM 1395 N N . GLU A 1 181 ? -28.304 0.623 37.935 1.00 88.31 181 GLU A N 1
ATOM 1396 C CA . GLU A 1 181 ? -28.150 1.946 38.539 1.00 88.31 181 GLU A CA 1
ATOM 1397 C C . GLU A 1 181 ? -26.710 2.293 38.956 1.00 88.31 181 GLU A C 1
ATOM 1399 O O . GLU A 1 181 ? -26.392 3.453 39.247 1.00 88.31 181 GLU A O 1
ATOM 1404 N N . LEU A 1 182 ? -25.785 1.325 38.936 1.00 89.75 182 LEU A N 1
ATOM 1405 C CA . LEU A 1 182 ? -24.361 1.619 39.071 1.00 89.75 182 LEU A CA 1
ATOM 1406 C C . LEU A 1 182 ? -23.824 2.466 37.906 1.00 89.75 182 LEU A C 1
ATOM 1408 O O . LEU A 1 182 ? -22.759 3.063 38.052 1.00 89.75 182 LEU A O 1
ATOM 1412 N N . ALA A 1 183 ? -24.542 2.578 36.783 1.00 86.25 183 ALA A N 1
ATOM 1413 C CA . ALA A 1 183 ? -24.166 3.424 35.648 1.00 86.25 183 ALA A CA 1
ATOM 1414 C C . ALA A 1 183 ? -24.015 4.918 35.998 1.00 86.25 183 ALA A C 1
ATOM 1416 O O . ALA A 1 183 ? -23.256 5.620 35.334 1.00 86.25 183 ALA A O 1
ATOM 1417 N N . VAL A 1 184 ? -24.667 5.390 37.064 1.00 89.38 184 VAL A N 1
ATOM 1418 C CA . VAL A 1 184 ? -24.617 6.786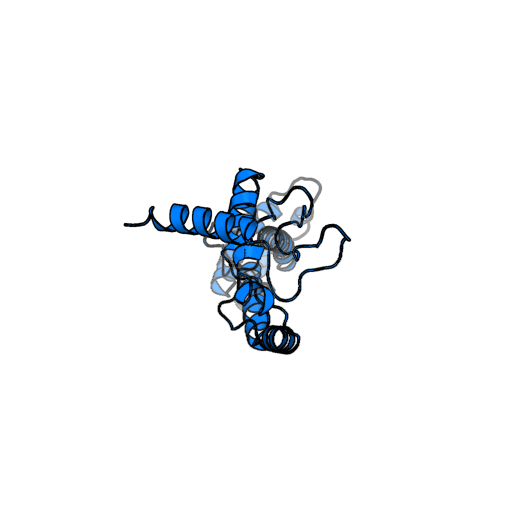 37.529 1.00 89.38 184 VAL A CA 1
ATOM 1419 C C . VAL A 1 184 ? -23.973 6.919 38.892 1.00 89.38 184 VAL A C 1
ATOM 1421 O O . VAL A 1 184 ? -23.931 5.953 39.642 1.00 89.38 184 VAL A O 1
ATOM 1424 N N . ALA A 1 185 ? -23.452 8.096 39.238 1.00 92.38 185 ALA A N 1
ATOM 1425 C CA . ALA A 1 185 ? -22.928 8.345 40.579 1.00 92.38 185 ALA A CA 1
ATOM 1426 C C . ALA A 1 185 ? -24.047 8.296 41.636 1.00 92.38 185 ALA A C 1
ATOM 1428 O O . ALA A 1 185 ? -25.197 8.632 41.363 1.00 92.38 185 ALA A O 1
ATOM 1429 N N . CYS A 1 186 ? -23.717 7.875 42.859 1.00 93.06 186 CYS A N 1
ATOM 1430 C CA . CYS A 1 186 ? -24.684 7.843 43.951 1.00 93.06 186 CYS A CA 1
ATOM 1431 C C . CYS A 1 186 ? -24.949 9.269 44.475 1.00 93.06 186 CYS A C 1
ATOM 1433 O O . CYS A 1 186 ? -24.001 9.910 44.936 1.00 93.06 186 CYS A O 1
ATOM 1435 N N . PRO A 1 187 ? -26.209 9.748 44.481 1.00 92.25 187 PRO A N 1
ATOM 1436 C CA . PRO A 1 187 ? -26.539 11.111 44.907 1.00 92.25 187 PRO A CA 1
ATOM 1437 C C . PRO A 1 187 ? -26.519 11.296 46.432 1.00 92.25 187 PRO A C 1
ATOM 1439 O O . PRO A 1 187 ? -26.580 12.421 46.917 1.00 92.25 187 PRO A O 1
ATOM 1442 N N . VAL A 1 188 ? -26.431 10.207 47.206 1.00 92.06 188 VAL A N 1
ATOM 1443 C CA . VAL A 1 188 ? -26.395 10.267 48.673 1.00 92.06 188 VAL A CA 1
ATOM 1444 C C . VAL A 1 188 ? -25.094 10.956 49.130 1.00 92.06 188 VAL A C 1
ATOM 1446 O O . VAL A 1 188 ? -24.009 10.403 48.891 1.00 92.06 188 VAL A O 1
ATOM 1449 N N . PRO A 1 189 ? -25.162 12.108 49.835 1.00 88.00 189 PRO A N 1
ATOM 1450 C CA . PRO A 1 189 ? -23.986 12.921 50.169 1.00 88.00 189 PRO A CA 1
ATOM 1451 C C . PRO A 1 189 ? -22.927 12.216 51.018 1.00 88.00 189 PRO A C 1
ATOM 1453 O O . PRO A 1 189 ? -21.756 12.594 50.968 1.00 88.00 189 PRO A O 1
ATOM 1456 N N . THR A 1 190 ? -23.335 11.210 51.795 1.00 89.75 190 THR A N 1
ATOM 1457 C CA . THR A 1 190 ? -22.469 10.402 52.666 1.00 89.75 190 THR A CA 1
ATOM 1458 C C . THR A 1 190 ? -21.849 9.201 51.950 1.00 89.75 190 THR A C 1
ATOM 1460 O O . THR A 1 190 ? -20.815 8.705 52.380 1.00 89.75 190 THR A O 1
ATOM 1463 N N . CYS A 1 191 ? -22.436 8.747 50.839 1.00 90.75 191 CYS A N 1
ATOM 1464 C CA . CYS A 1 191 ? -21.943 7.608 50.069 1.00 90.75 191 CYS A CA 1
ATOM 1465 C C . CYS A 1 191 ? -20.879 8.030 49.047 1.00 90.75 191 CYS A C 1
ATOM 1467 O O . CYS A 1 191 ? -19.852 7.365 48.927 1.00 90.75 191 CYS A O 1
ATOM 1469 N N . ARG A 1 192 ? -21.151 9.100 48.274 1.00 84.25 192 ARG A N 1
ATOM 1470 C CA . ARG A 1 192 ? -20.304 9.664 47.189 1.00 84.25 192 ARG A CA 1
ATOM 1471 C C . ARG A 1 192 ? -19.655 8.635 46.249 1.00 84.25 192 ARG A C 1
ATOM 1473 O O . ARG A 1 192 ? -18.603 8.886 45.667 1.00 84.25 192 ARG A O 1
ATOM 1480 N N . ALA A 1 193 ? -20.267 7.463 46.102 1.00 90.50 193 ALA A N 1
ATOM 1481 C CA . ALA A 1 193 ? -19.766 6.419 45.222 1.00 90.50 193 ALA A CA 1
ATOM 1482 C C . ALA A 1 193 ? -19.864 6.894 43.769 1.00 90.50 193 ALA A C 1
ATOM 1484 O O . ALA A 1 193 ? -20.950 7.251 43.304 1.00 90.50 193 ALA A O 1
ATOM 1485 N N . ALA A 1 194 ? -18.737 6.889 43.060 1.00 90.25 194 ALA A N 1
ATOM 1486 C CA . ALA A 1 194 ? -18.695 7.226 41.645 1.00 90.25 194 ALA A CA 1
ATOM 1487 C C . ALA A 1 194 ? -19.483 6.209 40.794 1.00 90.25 194 ALA A C 1
ATOM 1489 O O . ALA A 1 194 ? -19.843 5.111 41.244 1.00 90.25 194 ALA A O 1
ATOM 1490 N N . ALA A 1 195 ? -19.754 6.575 39.540 1.00 86.94 195 ALA A N 1
ATOM 1491 C CA . ALA A 1 195 ? -20.301 5.644 38.560 1.00 86.94 195 ALA A CA 1
ATOM 1492 C C . ALA A 1 195 ? -19.41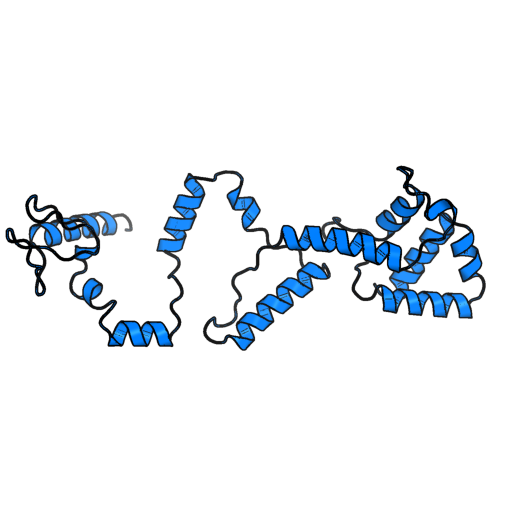3 4.390 38.462 1.00 86.94 195 ALA A C 1
ATOM 1494 O O . ALA A 1 195 ? -18.193 4.474 38.566 1.00 86.94 195 ALA A O 1
ATOM 1495 N N . ARG A 1 196 ? -20.036 3.223 38.278 1.00 85.12 196 ARG A N 1
ATOM 1496 C CA . ARG A 1 196 ? -19.427 1.880 38.248 1.00 85.12 196 ARG A CA 1
ATOM 1497 C C . ARG A 1 196 ? -18.818 1.396 39.573 1.00 85.12 196 ARG A C 1
ATOM 1499 O O . ARG A 1 196 ? -18.272 0.299 39.610 1.00 85.12 196 ARG A O 1
ATOM 1506 N N . HIS A 1 197 ? -18.969 2.147 40.666 1.00 87.75 197 HIS A N 1
ATOM 1507 C CA . HIS A 1 197 ? -18.563 1.724 42.010 1.00 87.75 197 HIS A CA 1
ATOM 1508 C C . HIS A 1 197 ? -19.765 1.450 42.918 1.00 87.75 197 HIS A C 1
ATOM 1510 O O . HIS A 1 197 ? -20.788 2.141 42.845 1.00 87.75 197 HIS A O 1
ATOM 1516 N N . ARG A 1 198 ? -19.626 0.463 43.812 1.00 89.69 198 ARG A N 1
ATOM 1517 C CA . ARG A 1 198 ? -20.658 0.084 44.788 1.00 89.69 198 ARG A CA 1
ATOM 1518 C C . ARG A 1 198 ? -20.962 1.216 45.762 1.00 89.69 198 ARG A C 1
ATOM 1520 O O . ARG A 1 198 ? -20.087 2.002 46.124 1.00 89.69 198 ARG A O 1
ATOM 1527 N N . CYS A 1 199 ? -22.216 1.274 46.203 1.00 92.75 199 CYS A N 1
ATOM 1528 C CA . CYS A 1 199 ? -22.599 2.147 47.304 1.00 92.75 199 CYS A CA 1
ATOM 1529 C C . CYS A 1 199 ? -21.883 1.726 48.593 1.00 92.75 199 CYS A C 1
ATOM 1531 O O . CYS A 1 199 ? -21.549 0.556 48.776 1.00 92.75 199 CYS A O 1
ATOM 1533 N N . LYS A 1 200 ? -21.647 2.690 49.480 1.00 93.50 200 LYS A N 1
ATOM 1534 C CA . LYS A 1 200 ? -20.973 2.490 50.761 1.00 93.50 200 LYS A CA 1
ATOM 1535 C C . LYS A 1 200 ? -21.868 2.969 51.897 1.00 93.50 200 LYS A C 1
ATOM 1537 O O . LYS A 1 200 ? -22.565 3.970 51.744 1.00 93.50 200 LYS A O 1
ATOM 1542 N N . THR A 1 201 ? -21.830 2.271 53.025 1.00 89.00 201 THR A N 1
ATOM 1543 C CA . THR A 1 201 ? -22.446 2.710 54.282 1.00 89.00 201 THR A CA 1
ATOM 1544 C C . THR A 1 201 ? -21.732 3.957 54.823 1.00 89.00 201 THR A C 1
ATOM 1546 O O . THR A 1 201 ? -20.601 4.236 54.415 1.00 89.00 201 THR A O 1
ATOM 1549 N N . PRO A 1 202 ? -22.311 4.676 55.806 1.00 84.69 202 PRO A N 1
ATOM 1550 C CA . PRO A 1 202 ? -21.617 5.772 56.493 1.00 84.69 202 PRO A CA 1
ATOM 1551 C C . PRO A 1 202 ? -20.283 5.356 57.136 1.00 84.69 202 PRO A C 1
ATOM 1553 O O . PRO A 1 202 ? -19.373 6.167 57.251 1.00 84.69 202 PRO A O 1
ATOM 1556 N N . SER A 1 203 ? -20.144 4.080 57.510 1.00 87.69 203 SER A N 1
ATOM 1557 C CA . SER A 1 203 ? -18.898 3.486 58.015 1.00 87.69 203 SER A CA 1
ATOM 1558 C C . SER A 1 203 ? -17.892 3.095 56.919 1.00 87.69 203 SER A C 1
ATOM 1560 O O . SER A 1 203 ? -16.834 2.555 57.226 1.00 87.69 203 SER A O 1
ATOM 1562 N N . GLY A 1 204 ? -18.209 3.332 55.642 1.00 84.75 204 GLY A N 1
ATOM 1563 C CA . GLY A 1 204 ? -17.343 3.055 54.493 1.00 84.75 204 GLY A CA 1
ATOM 1564 C C . GLY A 1 204 ? -17.422 1.630 53.932 1.00 84.75 204 GLY A C 1
ATOM 1565 O O . GLY A 1 204 ? -16.755 1.340 52.937 1.00 84.75 204 GLY A O 1
ATOM 1566 N N . ARG A 1 205 ? -18.240 0.741 54.513 1.00 89.50 205 ARG A N 1
ATOM 1567 C CA . ARG A 1 205 ? -18.407 -0.644 54.043 1.00 89.50 205 ARG A CA 1
ATOM 1568 C C . ARG A 1 205 ? -19.237 -0.682 52.764 1.00 89.50 205 ARG A C 1
ATOM 1570 O O . ARG A 1 205 ? -20.279 -0.043 52.680 1.00 89.50 205 ARG A O 1
ATOM 1577 N N . GLU A 1 206 ? -18.816 -1.475 51.784 1.00 90.81 206 GLU A N 1
ATOM 1578 C CA . GLU A 1 206 ? -19.573 -1.644 50.542 1.00 90.81 206 GLU A CA 1
ATOM 1579 C C . GLU A 1 206 ? -20.892 -2.392 50.759 1.00 90.81 206 GLU A C 1
ATOM 1581 O O . GLU A 1 206 ? -20.931 -3.464 51.373 1.00 90.81 206 GLU A O 1
ATOM 1586 N N . LEU A 1 207 ? -21.960 -1.854 50.177 1.00 88.88 207 LEU A N 1
ATOM 1587 C CA . LEU A 1 207 ? -23.241 -2.527 50.028 1.00 88.88 207 LEU A CA 1
ATOM 1588 C C . LEU A 1 207 ? -23.131 -3.532 48.873 1.00 88.88 207 LEU A C 1
ATOM 1590 O O . LEU A 1 207 ? -22.882 -3.177 47.716 1.00 88.88 207 LEU A O 1
ATOM 1594 N N . ARG A 1 208 ? -23.243 -4.822 49.205 1.00 85.12 208 ARG A N 1
ATOM 1595 C CA . ARG A 1 208 ? -23.054 -5.924 48.245 1.00 85.12 208 ARG A CA 1
ATOM 1596 C C . ARG A 1 208 ? -24.356 -6.415 47.618 1.00 85.12 208 ARG A C 1
ATOM 1598 O O . ARG A 1 208 ? -24.331 -6.892 46.484 1.00 85.12 208 ARG A O 1
ATOM 1605 N N . GLU A 1 209 ? -25.453 -6.284 48.354 1.00 87.19 209 GLU A N 1
ATOM 1606 C CA . GLU A 1 209 ? -26.756 -6.879 48.033 1.00 87.19 209 GLU A CA 1
ATOM 1607 C C . GLU A 1 209 ? -27.735 -5.900 47.387 1.00 87.19 209 GLU A C 1
ATOM 1609 O O . GLU A 1 209 ? -28.642 -6.338 46.690 1.00 87.19 209 GLU A O 1
ATOM 1614 N N . HIS A 1 210 ? -27.536 -4.600 47.591 1.00 88.38 210 HIS A N 1
ATOM 1615 C CA . HIS A 1 210 ? -28.393 -3.534 47.086 1.00 88.38 210 HIS A CA 1
ATOM 1616 C C . HIS A 1 210 ? -27.579 -2.248 46.889 1.00 88.38 210 HIS A C 1
ATOM 1618 O O . H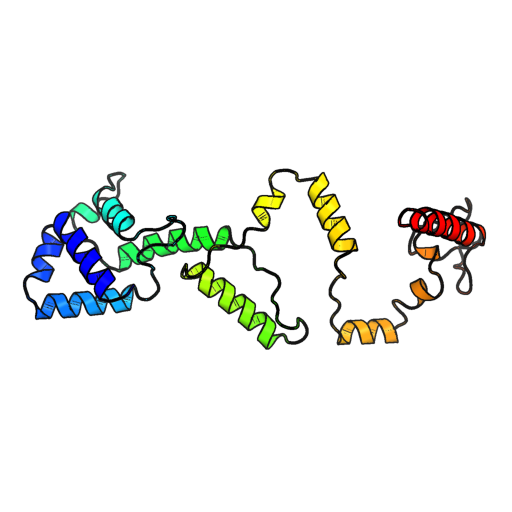IS A 1 210 ? -26.446 -2.117 47.368 1.00 88.38 210 HIS A O 1
ATOM 1624 N N . THR A 1 211 ? -28.164 -1.286 46.188 1.00 92.44 211 THR A N 1
ATOM 1625 C CA . THR A 1 211 ? -27.703 0.106 46.126 1.00 92.44 211 THR A CA 1
ATOM 1626 C C . THR A 1 211 ? -28.644 0.997 46.940 1.00 92.44 211 THR A C 1
ATOM 1628 O O . THR A 1 211 ? -29.703 0.551 47.368 1.00 92.44 211 THR A O 1
ATOM 1631 N N . HIS A 1 212 ? -28.274 2.257 47.183 1.00 94.56 212 HIS A N 1
ATOM 1632 C CA . HIS A 1 212 ? -29.199 3.199 47.818 1.00 94.56 212 HIS A CA 1
ATOM 1633 C C . HIS A 1 212 ? -30.409 3.476 46.917 1.00 94.56 212 HIS A C 1
ATOM 1635 O O . HIS A 1 212 ? -30.219 3.795 45.742 1.00 94.56 212 HIS A O 1
ATOM 1641 N N . ASP A 1 213 ? -31.610 3.503 47.495 1.00 94.50 213 ASP A N 1
ATOM 1642 C CA . ASP A 1 213 ? -32.866 3.829 46.802 1.00 94.50 213 ASP A CA 1
ATOM 1643 C C . ASP A 1 213 ? -32.770 5.135 46.009 1.00 94.50 213 ASP A C 1
ATOM 1645 O O . ASP A 1 213 ? -33.217 5.221 44.870 1.00 94.50 213 ASP A O 1
ATOM 1649 N N . ALA A 1 214 ? -32.092 6.147 46.561 1.00 93.44 214 ALA A N 1
ATOM 1650 C CA . ALA A 1 214 ? -31.877 7.421 45.878 1.00 93.44 214 ALA A CA 1
ATOM 1651 C C . ALA A 1 214 ? -31.094 7.273 44.558 1.00 93.44 214 ALA A C 1
ATOM 1653 O O . ALA A 1 214 ? -31.327 8.027 43.617 1.00 93.44 214 ALA A O 1
ATOM 1654 N N . ARG A 1 215 ? -30.169 6.305 44.464 1.00 94.06 215 ARG A N 1
ATOM 1655 C CA . ARG A 1 215 ? -29.446 5.995 43.219 1.00 94.06 215 ARG A CA 1
ATOM 1656 C C . ARG A 1 215 ? -30.349 5.261 42.229 1.00 94.06 215 ARG A C 1
ATOM 1658 O O . ARG A 1 215 ? -30.321 5.607 41.055 1.00 94.06 215 ARG A O 1
ATOM 1665 N N . GLN A 1 216 ? -31.158 4.310 42.700 1.00 93.69 216 GLN A N 1
ATOM 1666 C CA . GLN A 1 216 ? -32.128 3.582 41.869 1.00 93.69 216 GLN A CA 1
ATOM 1667 C C . GLN A 1 216 ? -33.161 4.538 41.262 1.00 93.69 216 GLN A C 1
ATOM 1669 O O . GLN A 1 216 ? -33.371 4.536 40.055 1.00 93.69 216 GLN A O 1
ATOM 1674 N N . GLN A 1 217 ? -33.735 5.425 42.078 1.00 93.00 217 GLN A N 1
ATOM 1675 C CA . GLN A 1 217 ? -34.696 6.438 41.633 1.00 93.00 217 GLN A CA 1
ATOM 1676 C C . GLN A 1 217 ? -34.073 7.433 40.653 1.00 93.00 217 GLN A C 1
ATOM 1678 O O . GLN A 1 217 ? -34.711 7.816 39.677 1.00 93.00 217 GLN A O 1
ATOM 1683 N N . PHE A 1 218 ? -32.833 7.864 40.902 1.00 91.81 218 PHE A N 1
ATOM 1684 C CA . PHE A 1 218 ? -32.129 8.756 39.985 1.00 91.81 218 PHE A CA 1
ATOM 1685 C C . PHE A 1 218 ? -31.869 8.081 38.635 1.00 91.81 218 PHE A C 1
ATOM 1687 O O . PHE A 1 218 ? -32.095 8.700 37.601 1.00 91.81 218 PHE A O 1
ATOM 1694 N N . TYR A 1 219 ? -31.453 6.811 38.648 1.00 90.94 219 TYR A N 1
ATOM 1695 C CA . TYR A 1 219 ? -31.275 6.012 37.439 1.00 90.94 219 TYR A CA 1
ATOM 1696 C C . TYR A 1 219 ? -32.589 5.815 36.669 1.00 90.94 219 TYR A C 1
ATOM 1698 O O . TYR A 1 219 ? -32.601 6.036 35.466 1.00 90.94 219 TYR A O 1
ATOM 1706 N N . ALA A 1 220 ? -33.692 5.489 37.350 1.00 90.25 220 ALA A N 1
ATOM 1707 C CA . ALA A 1 220 ? -35.000 5.336 36.711 1.00 90.25 220 ALA A CA 1
ATOM 1708 C C . ALA A 1 220 ? -35.445 6.622 35.992 1.00 90.25 220 ALA A C 1
ATOM 1710 O O . ALA A 1 220 ? -35.812 6.580 34.824 1.00 90.25 220 ALA A O 1
ATOM 1711 N N . ARG A 1 221 ? -35.309 7.790 36.640 1.00 89.31 221 ARG A N 1
ATOM 1712 C CA . ARG A 1 221 ? -35.684 9.083 36.033 1.00 89.31 221 ARG A CA 1
ATOM 1713 C C . ARG A 1 221 ? -34.934 9.356 34.733 1.00 89.31 221 ARG A C 1
ATOM 1715 O O . ARG A 1 221 ? -35.547 9.692 33.732 1.00 89.31 221 ARG A O 1
ATOM 1722 N N . ILE A 1 222 ? -33.614 9.176 34.729 1.00 85.19 222 ILE A N 1
ATOM 1723 C CA . ILE A 1 222 ? -32.815 9.442 33.525 1.00 85.19 222 ILE A CA 1
ATOM 1724 C C . ILE A 1 222 ? -33.034 8.400 32.425 1.00 85.19 222 ILE A C 1
ATOM 1726 O O . ILE A 1 222 ? -32.808 8.709 31.258 1.00 85.19 222 ILE A O 1
ATOM 1730 N N . THR A 1 223 ? -33.410 7.163 32.757 1.00 79.50 223 THR A N 1
ATOM 1731 C CA . THR A 1 223 ? -33.721 6.154 31.738 1.00 79.50 223 THR A CA 1
ATOM 1732 C C . THR A 1 223 ? -35.098 6.384 31.136 1.00 79.50 223 THR A C 1
ATOM 1734 O O . THR A 1 223 ? -35.242 6.250 29.924 1.00 79.50 223 THR A O 1
ATOM 1737 N N . ASP A 1 224 ? -36.069 6.803 31.948 1.00 77.75 224 ASP A N 1
ATOM 1738 C CA . ASP A 1 224 ? -37.424 7.124 31.497 1.00 77.75 224 ASP A CA 1
ATOM 1739 C C . ASP A 1 224 ? -37.424 8.387 30.615 1.00 77.75 224 ASP A C 1
ATOM 1741 O O . ASP A 1 224 ? -38.016 8.387 29.535 1.00 77.75 224 ASP A O 1
ATOM 1745 N N . ASP A 1 225 ? -36.662 9.421 30.995 1.00 65.88 225 ASP A N 1
ATOM 1746 C CA . ASP A 1 225 ? -36.522 10.663 30.219 1.00 65.88 225 ASP A CA 1
ATOM 1747 C C . ASP A 1 225 ? -35.833 10.444 28.854 1.00 65.88 225 ASP A C 1
ATOM 1749 O O . ASP A 1 225 ? -36.135 11.139 27.884 1.00 65.88 225 ASP A O 1
ATOM 1753 N N . ASN A 1 226 ? -34.936 9.456 28.738 1.00 56.25 226 ASN A N 1
ATOM 1754 C CA . ASN A 1 226 ? -34.287 9.102 27.467 1.00 56.25 226 ASN A CA 1
ATOM 1755 C C . ASN A 1 226 ? -35.118 8.129 26.606 1.00 56.25 226 ASN A C 1
ATOM 1757 O O . ASN A 1 226 ? -34.869 8.016 25.407 1.00 56.25 226 ASN A O 1
ATOM 1761 N N . GLY A 1 227 ? -36.109 7.443 27.186 1.00 46.38 227 GLY A N 1
ATOM 1762 C CA . GLY A 1 227 ? -37.033 6.556 26.469 1.00 46.38 227 GLY A CA 1
ATOM 1763 C C . GLY A 1 227 ? -38.208 7.276 25.794 1.00 46.38 227 GLY A C 1
ATOM 1764 O O . GLY A 1 227 ? -38.853 6.699 24.924 1.00 46.38 227 GLY A O 1
ATOM 1765 N N . GLY A 1 228 ? -38.476 8.537 26.157 1.00 37.72 228 GLY A N 1
ATOM 1766 C CA . GLY A 1 228 ? -39.590 9.341 25.630 1.00 37.72 228 GLY A CA 1
ATOM 1767 C C . GLY A 1 228 ? -39.292 10.168 24.370 1.00 37.72 228 GLY A C 1
ATOM 1768 O O . GLY A 1 228 ? -40.200 10.803 23.843 1.00 37.72 228 GLY A O 1
ATOM 1769 N N . ALA A 1 229 ? -38.051 10.176 23.872 1.00 35.62 229 ALA A N 1
ATOM 1770 C CA . ALA A 1 229 ? -37.647 10.949 22.687 1.00 35.62 229 ALA A CA 1
ATOM 1771 C C . ALA A 1 229 ? -37.645 10.138 21.371 1.00 35.62 229 ALA A C 1
ATOM 1773 O O . ALA A 1 229 ? -37.173 10.630 20.347 1.00 35.62 229 ALA A O 1
ATOM 1774 N N . ALA A 1 230 ? -38.161 8.905 21.388 1.00 36.62 230 ALA A N 1
ATOM 1775 C CA . ALA A 1 230 ? -38.229 8.017 20.226 1.00 36.62 230 ALA A CA 1
ATOM 1776 C C . ALA A 1 230 ? -39.630 7.402 20.050 1.00 36.62 230 ALA A C 1
ATOM 1778 O O . ALA A 1 230 ? -39.777 6.180 20.000 1.00 36.62 230 ALA A O 1
ATOM 1779 N N . ALA A 1 231 ? -40.653 8.255 19.962 1.00 32.69 231 ALA A N 1
ATOM 1780 C CA . ALA A 1 231 ? -41.979 7.899 19.458 1.00 32.69 231 ALA A CA 1
ATOM 1781 C C . ALA A 1 231 ? -42.414 8.906 18.389 1.00 32.69 231 ALA A C 1
ATOM 1783 O O . ALA A 1 231 ? -42.304 10.124 18.660 1.00 32.69 231 ALA A O 1
#

Foldseek 3Di:
DALVLLLVLLVLLCVLDVVSVVQCPDPVSVSVLSVVLCVLCVLADCAAPVRLDHLSVLSVCVCVDPPPDCCVVPDRDDSVSSVVVLQVSLVVQLVQADQDQDPDDPLPVPVRVVRSVVVSSCSSSNVDGGDHPPVVCPPPPPVVVVVVVVVVVVVPPDDHPVRVVVCVVVVNPVVCVLAVLLQQFQPPPQQRRGRVGATADNVGHGDDNDGDPSSVVVVVVVVVVVVPPPD

Secondary structure (DSSP, 8-state):
--HHHHHHHHHHHHHH-HHHHHHTSSHHHHHHHHHHHHHHTTTS-SB-TTSS-BHHHHHHHHHH--SS--HHHHS---HHHHHHHHHHHHHHHHHH--PPPPSS-TT-HHHHHHHHHHHHHHHHTTSSPPP-STHHHHSSTTHHHHHHHHHHHHS-----HHHHHHHHHTTTTHHHHH-GGGGS----TTT-PPTTS--B-TTS-B-SS---HHHHHHHHHHHHHHHTT--

Radius of gyration: 31.39 Å; chains: 1; bounding box: 69×36×90 Å

pLDDT: mean 84.09, std 16.58, range [32.69, 98.44]